Protein AF-A0A241W3Z9-F1 (afdb_monomer)

Radius of gyration: 20.81 Å; Cα contacts (8 Å, |Δi|>4): 406; chains: 1; bounding box: 52×42×52 Å

Structure (mmCIF, N/CA/C/O backbone):
data_AF-A0A241W3Z9-F1
#
_entry.id   AF-A0A241W3Z9-F1
#
loop_
_atom_site.group_PDB
_atom_site.id
_atom_site.type_symbol
_atom_site.label_atom_id
_atom_site.label_alt_id
_atom_site.label_comp_id
_atom_site.label_asym_id
_atom_site.label_entity_id
_atom_site.label_seq_id
_atom_site.pdbx_PDB_ins_code
_atom_site.Cartn_x
_atom_site.Cartn_y
_atom_site.Cartn_z
_atom_site.occupancy
_atom_site.B_iso_or_equiv
_atom_site.auth_seq_id
_atom_site.auth_comp_id
_atom_site.auth_asym_id
_atom_site.auth_atom_id
_atom_site.pdbx_PDB_model_num
ATOM 1 N N . MET A 1 1 ? 21.244 1.570 21.938 1.00 33.06 1 MET A N 1
ATOM 2 C CA . MET A 1 1 ? 20.456 0.960 20.847 1.00 33.06 1 MET A CA 1
ATOM 3 C C . MET A 1 1 ? 19.781 2.112 20.118 1.00 33.06 1 MET A C 1
ATOM 5 O O . MET A 1 1 ? 19.034 2.848 20.744 1.00 33.06 1 MET A O 1
ATOM 9 N N . LYS A 1 2 ? 20.275 2.436 18.919 1.00 26.42 2 LYS A N 1
ATOM 10 C CA . LYS A 1 2 ? 20.214 3.783 18.331 1.00 26.42 2 LYS A CA 1
ATOM 11 C C . LYS A 1 2 ? 18.818 4.120 17.788 1.00 26.42 2 LYS A C 1
ATOM 13 O O . LYS A 1 2 ? 18.297 3.394 16.950 1.00 26.42 2 LYS A O 1
ATOM 18 N N . LEU A 1 3 ? 18.295 5.259 18.241 1.00 27.98 3 LEU A N 1
ATOM 19 C CA . LEU A 1 3 ? 17.238 6.061 17.623 1.00 27.98 3 LEU A CA 1
ATOM 20 C C . LEU A 1 3 ? 17.579 6.282 16.129 1.00 27.98 3 LEU A C 1
ATOM 22 O O . LEU A 1 3 ? 18.527 6.997 15.812 1.00 27.98 3 LEU A O 1
ATOM 26 N N . LYS A 1 4 ? 16.863 5.614 15.221 1.00 31.00 4 LYS A N 1
ATOM 27 C CA . LYS A 1 4 ? 16.951 5.777 13.755 1.00 31.00 4 LYS A CA 1
ATOM 28 C C . LYS A 1 4 ? 15.558 5.590 13.133 1.00 31.00 4 LYS A C 1
ATOM 30 O O . LYS A 1 4 ? 15.377 4.745 12.272 1.00 31.00 4 LYS A O 1
ATOM 35 N N . TYR A 1 5 ? 14.556 6.326 13.601 1.00 38.09 5 TYR A N 1
ATOM 36 C CA . TYR A 1 5 ? 13.242 6.374 12.954 1.00 38.09 5 TYR A CA 1
ATOM 37 C C . TYR A 1 5 ? 12.644 7.768 13.143 1.00 38.09 5 TYR A C 1
ATOM 39 O O . TYR A 1 5 ? 12.789 8.343 14.217 1.00 38.09 5 TYR A O 1
ATOM 47 N N . LEU A 1 6 ? 11.990 8.259 12.087 1.00 32.91 6 LEU A N 1
ATOM 48 C CA . LEU A 1 6 ? 11.489 9.618 11.847 1.00 32.91 6 LEU A CA 1
ATOM 49 C C . LEU A 1 6 ? 12.546 10.645 11.412 1.00 32.91 6 LEU A C 1
ATOM 51 O O . LEU A 1 6 ? 13.227 11.228 12.244 1.00 32.91 6 LEU A O 1
ATOM 55 N N . ILE A 1 7 ? 12.581 10.924 10.104 1.00 27.91 7 ILE A N 1
ATOM 56 C CA . ILE A 1 7 ? 12.685 12.275 9.532 1.00 27.91 7 ILE A CA 1
ATOM 57 C C . ILE A 1 7 ? 11.993 12.254 8.153 1.00 27.91 7 ILE A C 1
ATOM 59 O O . ILE A 1 7 ? 12.409 11.554 7.238 1.00 27.91 7 ILE A O 1
ATOM 63 N N . LEU A 1 8 ? 10.892 13.010 8.105 1.00 25.86 8 LEU A N 1
ATOM 64 C CA . LEU A 1 8 ? 10.234 13.692 6.987 1.00 25.86 8 LEU A CA 1
ATOM 65 C C . LEU A 1 8 ? 9.754 12.921 5.743 1.00 25.86 8 LEU A C 1
ATOM 67 O O . LEU A 1 8 ? 10.400 12.851 4.703 1.00 25.86 8 LEU A O 1
ATOM 71 N N . ILE A 1 9 ? 8.465 12.578 5.817 1.00 33.28 9 ILE A N 1
ATOM 72 C CA . ILE A 1 9 ? 7.486 12.871 4.764 1.00 33.28 9 ILE A CA 1
ATOM 73 C C . ILE A 1 9 ? 7.617 14.359 4.389 1.00 33.28 9 ILE A C 1
ATOM 75 O O . ILE A 1 9 ? 7.258 15.236 5.173 1.00 33.28 9 ILE A O 1
ATOM 79 N N . SER A 1 10 ? 8.131 14.652 3.196 1.00 27.94 10 SER A N 1
ATOM 80 C CA . SER A 1 10 ? 7.983 15.965 2.557 1.00 27.94 10 SER A CA 1
ATOM 81 C C . SER A 1 10 ? 7.899 15.832 1.038 1.00 27.94 10 SER A C 1
ATOM 83 O O . SER A 1 10 ? 8.707 16.391 0.306 1.00 27.94 10 SER A O 1
ATOM 85 N N . LEU A 1 11 ? 6.892 15.096 0.575 1.00 24.55 11 LEU A N 1
ATOM 86 C CA . LEU A 1 11 ? 6.251 15.317 -0.722 1.00 24.55 11 LEU A CA 1
ATOM 87 C C . LEU A 1 11 ? 4.734 15.177 -0.529 1.00 24.55 11 LEU A C 1
ATOM 89 O O . LEU A 1 11 ? 4.100 14.248 -1.013 1.00 24.55 11 LEU A O 1
ATOM 93 N N . LEU A 1 12 ? 4.150 16.105 0.234 1.00 33.69 12 LEU A N 1
ATOM 94 C CA . LEU A 1 12 ? 2.738 16.445 0.082 1.00 33.69 12 LEU A CA 1
ATOM 95 C C . LEU A 1 12 ? 2.639 17.486 -1.037 1.00 33.69 12 LEU A C 1
ATOM 97 O O . LEU A 1 12 ? 2.871 18.673 -0.821 1.00 33.69 12 LEU A O 1
ATOM 101 N N . SER A 1 13 ? 2.262 17.042 -2.229 1.00 28.41 13 SER A N 1
ATOM 102 C CA . SER A 1 13 ? 1.343 17.800 -3.071 1.00 28.41 13 SER A CA 1
ATOM 103 C C . SER A 1 13 ? 0.500 16.818 -3.878 1.00 28.41 13 SER A C 1
ATOM 105 O O . SER A 1 13 ? 0.961 15.772 -4.329 1.00 28.41 13 SER A O 1
ATOM 107 N N . LEU A 1 14 ? -0.788 17.130 -3.943 1.00 31.23 14 LEU A N 1
ATOM 108 C CA . LEU A 1 14 ? -1.854 16.302 -4.471 1.00 31.23 14 LEU A CA 1
ATOM 109 C C . LEU A 1 14 ? -1.524 15.700 -5.844 1.00 31.23 14 LEU A C 1
ATOM 111 O O . LEU A 1 14 ? -1.393 16.409 -6.837 1.00 31.23 14 LEU A O 1
ATOM 115 N N . SER A 1 15 ? -1.607 14.381 -5.930 1.00 28.67 15 SER A N 1
ATOM 116 C CA . SER A 1 15 ? -2.601 13.768 -6.807 1.00 28.67 15 SER A CA 1
ATOM 117 C C . SER A 1 15 ? -2.994 12.429 -6.196 1.00 28.67 15 SER A C 1
ATOM 119 O O . SER A 1 15 ? -2.157 11.702 -5.673 1.00 28.67 15 SER A O 1
ATOM 121 N N . THR A 1 16 ? -4.285 12.129 -6.201 1.00 35.50 16 THR A N 1
ATOM 122 C CA . THR A 1 16 ? -4.907 10.869 -5.772 1.00 35.50 16 THR A CA 1
ATOM 123 C C . THR A 1 16 ? -4.543 9.710 -6.705 1.00 35.50 16 THR A C 1
ATOM 125 O O . THR A 1 16 ? -5.400 8.958 -7.167 1.00 35.50 16 THR A O 1
ATOM 128 N N . VAL A 1 17 ? -3.261 9.570 -7.016 1.00 39.41 17 VAL A N 1
ATOM 129 C CA . VAL A 1 17 ? -2.720 8.465 -7.785 1.00 39.41 17 VAL A CA 1
ATOM 130 C C . VAL A 1 17 ? -2.372 7.397 -6.761 1.00 39.41 17 VAL A C 1
ATOM 132 O O . VAL A 1 17 ? -1.375 7.501 -6.055 1.00 39.41 17 VAL A O 1
ATOM 135 N N . GLY A 1 18 ? -3.232 6.386 -6.636 1.00 41.78 18 GLY A N 1
ATOM 136 C CA . GLY A 1 18 ? -3.065 5.256 -5.715 1.00 41.78 18 GLY A CA 1
ATOM 137 C C . GLY A 1 18 ? -1.899 4.326 -6.066 1.00 41.78 18 GLY A C 1
ATOM 138 O O . GLY A 1 18 ? -1.959 3.146 -5.729 1.00 41.78 18 GLY A O 1
ATOM 139 N N . ILE A 1 19 ? -0.877 4.829 -6.763 1.00 48.16 19 ILE A N 1
ATOM 140 C CA . ILE A 1 19 ? 0.299 4.076 -7.184 1.00 48.16 19 ILE A CA 1
ATOM 141 C C . ILE A 1 19 ? 1.227 3.975 -5.995 1.00 48.16 19 ILE A C 1
ATOM 143 O O . ILE A 1 19 ? 1.763 4.966 -5.500 1.00 48.16 19 ILE A O 1
ATOM 147 N N . VAL A 1 20 ? 1.377 2.746 -5.529 1.00 48.59 20 VAL A N 1
ATOM 148 C CA . VAL A 1 20 ? 2.323 2.413 -4.481 1.00 48.59 20 VAL A CA 1
ATOM 149 C C . VAL A 1 20 ? 3.642 2.147 -5.193 1.00 48.59 20 VAL A C 1
ATOM 151 O O . VAL A 1 20 ? 3.699 1.305 -6.084 1.00 48.59 20 VAL A O 1
ATOM 154 N N . SER A 1 21 ? 4.677 2.901 -4.834 1.00 40.88 21 SER A N 1
ATOM 155 C CA . SER A 1 21 ? 6.063 2.487 -5.034 1.00 40.88 21 SER A CA 1
ATOM 156 C C . SER A 1 21 ? 6.544 1.949 -3.694 1.00 40.88 21 SER A C 1
ATOM 158 O O . SER A 1 21 ? 6.665 2.723 -2.738 1.00 40.88 21 SER A O 1
ATOM 160 N N . CYS A 1 22 ? 6.748 0.641 -3.570 1.00 3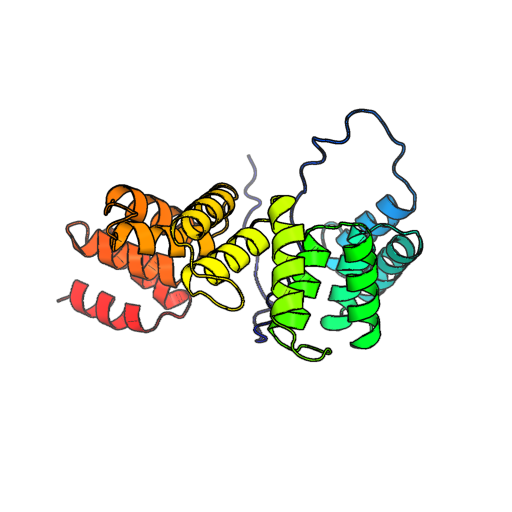5.62 22 CYS A N 1
ATOM 161 C CA . CYS A 1 22 ? 7.176 0.078 -2.296 1.00 35.62 22 CYS A CA 1
ATOM 162 C C . CYS A 1 22 ? 8.570 0.607 -1.901 1.00 35.62 22 CYS A C 1
ATOM 164 O O . CYS A 1 22 ? 9.542 0.465 -2.643 1.00 35.62 22 CYS A O 1
ATOM 166 N N . THR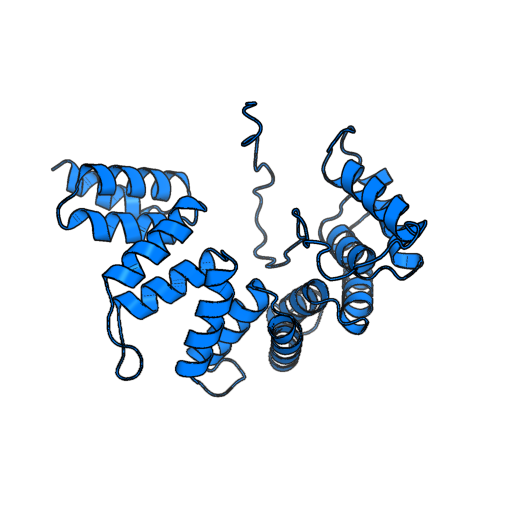 A 1 23 ? 8.671 1.204 -0.707 1.00 46.69 23 THR A N 1
ATOM 167 C CA . THR A 1 23 ? 9.926 1.655 -0.076 1.00 46.69 23 THR A CA 1
ATOM 168 C C . THR A 1 23 ? 10.361 0.779 1.100 1.00 46.69 23 THR A C 1
ATOM 170 O O . THR A 1 23 ? 11.204 1.204 1.887 1.00 46.69 23 THR A O 1
ATOM 173 N N . LYS A 1 24 ? 9.862 -0.461 1.254 1.00 34.88 24 LYS A N 1
ATOM 174 C CA . LYS A 1 24 ? 10.476 -1.387 2.224 1.00 34.88 24 LYS A CA 1
ATOM 175 C C . LYS A 1 24 ? 10.240 -2.878 1.973 1.00 34.88 24 LYS A C 1
ATOM 177 O O . LYS A 1 24 ? 9.112 -3.347 1.971 1.00 34.88 24 LYS A O 1
ATOM 182 N N . GLN A 1 25 ? 11.373 -3.579 1.847 1.00 31.81 25 GLN A N 1
ATOM 183 C CA . GLN A 1 25 ? 11.639 -5.009 2.050 1.00 31.81 25 GLN A CA 1
ATOM 184 C C . GLN A 1 25 ? 10.484 -5.977 1.750 1.00 31.81 25 GLN A C 1
ATOM 186 O O . GLN A 1 25 ? 9.767 -6.429 2.641 1.00 31.81 25 GLN A O 1
ATOM 191 N N . VAL A 1 26 ? 10.452 -6.453 0.502 1.00 30.17 26 VAL A N 1
ATOM 192 C CA . VAL A 1 26 ? 10.132 -7.866 0.285 1.00 30.17 26 VAL A CA 1
ATOM 193 C C . VAL A 1 26 ? 11.147 -8.651 1.112 1.00 30.17 26 VAL A C 1
ATOM 195 O O . VAL A 1 26 ? 12.356 -8.537 0.904 1.00 30.17 26 VAL A O 1
ATOM 198 N N . SER A 1 27 ? 10.673 -9.405 2.102 1.00 30.28 27 SER A N 1
ATOM 199 C CA . SER A 1 27 ? 11.516 -10.440 2.681 1.00 30.28 27 SER A CA 1
ATOM 200 C C . SER A 1 27 ? 11.862 -11.400 1.546 1.00 30.28 27 SER A C 1
ATOM 202 O O . SER A 1 27 ? 10.993 -12.057 0.980 1.00 30.28 27 SER A O 1
ATOM 204 N N . VAL A 1 28 ? 13.142 -11.442 1.179 1.00 34.19 28 VAL A N 1
ATOM 205 C CA . VAL A 1 28 ? 13.733 -12.404 0.235 1.00 34.19 28 VAL A CA 1
ATOM 206 C C . VAL A 1 28 ? 13.750 -13.798 0.889 1.00 34.19 28 VAL A C 1
ATOM 208 O O . VAL A 1 28 ? 14.758 -14.493 0.914 1.00 34.19 28 VAL A O 1
ATOM 211 N N . SER A 1 29 ? 12.649 -14.203 1.525 1.00 31.36 29 SER A N 1
ATOM 212 C CA . SER A 1 29 ? 12.535 -15.441 2.297 1.00 31.36 29 SER A CA 1
ATOM 213 C C . SER A 1 29 ? 11.953 -16.602 1.488 1.00 31.36 29 SER A C 1
ATOM 215 O O . SER A 1 29 ? 11.746 -17.676 2.043 1.00 31.36 29 SER A O 1
ATOM 217 N N . SER A 1 30 ? 11.783 -16.453 0.170 1.00 33.31 30 SER A N 1
ATOM 218 C CA . SER A 1 30 ? 11.496 -17.576 -0.736 1.00 33.31 30 SER A CA 1
ATOM 219 C C . SER A 1 30 ? 12.561 -17.833 -1.811 1.00 33.31 30 SER A C 1
ATOM 221 O O . SER A 1 30 ? 12.399 -18.765 -2.594 1.00 33.31 30 SER A O 1
ATOM 223 N N . ILE A 1 31 ? 13.697 -17.122 -1.801 1.00 38.06 31 ILE A N 1
ATOM 224 C CA . ILE A 1 31 ? 14.892 -17.534 -2.559 1.00 38.06 31 ILE A CA 1
ATOM 225 C C . ILE A 1 31 ? 15.913 -18.082 -1.563 1.00 38.06 31 ILE A C 1
ATOM 227 O O . ILE A 1 31 ? 16.853 -17.412 -1.140 1.00 38.06 31 ILE A O 1
ATOM 231 N N . SER A 1 32 ? 15.708 -19.328 -1.137 1.00 37.38 32 SER A N 1
ATOM 232 C CA . SER A 1 32 ? 16.797 -20.090 -0.537 1.00 37.38 32 SER A CA 1
ATOM 233 C C . SER A 1 32 ? 17.818 -20.448 -1.619 1.00 37.38 32 SER A C 1
ATOM 235 O O . SER A 1 32 ? 17.434 -20.936 -2.677 1.00 37.38 32 SER A O 1
ATOM 237 N N . SER A 1 33 ? 19.094 -20.288 -1.257 1.00 34.50 33 SER A N 1
ATOM 238 C CA . SER A 1 33 ? 20.342 -20.678 -1.934 1.00 34.50 33 SER A CA 1
ATOM 239 C C . SER A 1 33 ? 20.923 -19.702 -2.967 1.00 34.50 33 SER A C 1
ATOM 241 O O . SER A 1 33 ? 20.558 -19.727 -4.134 1.00 34.50 33 SER A O 1
ATOM 243 N N . GLN A 1 34 ? 21.896 -18.906 -2.500 1.00 43.12 34 GLN A N 1
ATOM 244 C CA . GLN A 1 34 ? 23.109 -18.464 -3.212 1.00 43.12 34 GLN A CA 1
ATOM 245 C C . GLN A 1 34 ? 23.004 -18.369 -4.749 1.00 43.12 34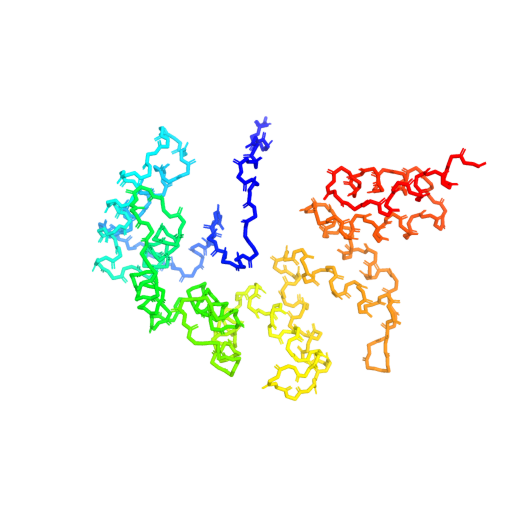 GLN A C 1
ATOM 247 O O . GLN A 1 34 ? 23.674 -19.110 -5.467 1.00 43.12 34 GLN A O 1
ATOM 252 N N . SER A 1 35 ? 22.229 -17.419 -5.269 1.00 48.19 35 SER A N 1
ATOM 253 C CA . SER A 1 35 ? 22.468 -16.881 -6.610 1.00 48.19 35 SER A CA 1
ATOM 254 C C . SER A 1 35 ? 23.454 -1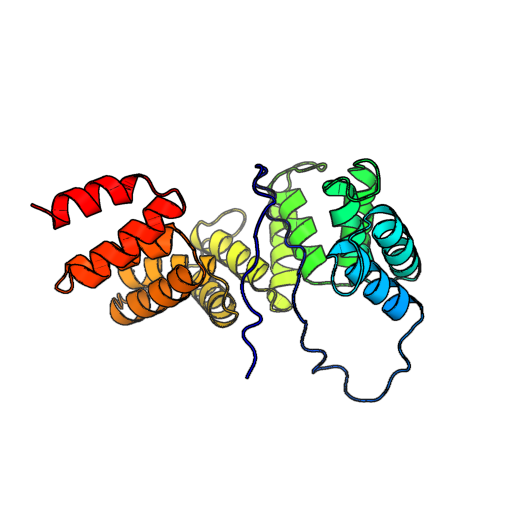5.722 -6.489 1.00 48.19 35 SER A C 1
ATOM 256 O O . SER A 1 35 ? 23.315 -14.874 -5.608 1.00 48.19 35 SER A O 1
ATOM 258 N N . GLN A 1 36 ? 24.486 -15.689 -7.335 1.00 55.06 36 GLN A N 1
ATOM 259 C CA . GLN A 1 36 ? 25.260 -14.460 -7.510 1.00 55.06 36 GLN A CA 1
ATOM 260 C C . GLN A 1 36 ? 24.292 -13.362 -7.953 1.00 55.06 36 GLN A C 1
ATOM 262 O O . GLN A 1 36 ? 23.537 -13.571 -8.901 1.00 55.06 36 GLN A O 1
ATOM 267 N N . GLU A 1 37 ? 24.307 -12.234 -7.247 1.00 67.06 37 GLU A N 1
ATOM 268 C CA . GLU A 1 37 ? 23.504 -11.060 -7.580 1.00 67.06 37 GLU A CA 1
ATOM 269 C C . GLU A 1 37 ? 23.785 -10.652 -9.030 1.00 67.06 37 GLU A C 1
ATOM 271 O O . GLU A 1 37 ? 24.945 -10.439 -9.421 1.00 67.06 37 GLU A O 1
ATOM 276 N N . SER A 1 38 ? 22.728 -10.612 -9.839 1.00 86.56 38 SER A N 1
ATOM 277 C CA . SER A 1 38 ? 22.837 -10.252 -11.249 1.00 86.56 38 SER A CA 1
ATOM 278 C C . SER A 1 38 ? 23.225 -8.780 -11.388 1.00 86.56 38 SER A C 1
ATOM 280 O O . SER A 1 38 ? 22.920 -7.956 -10.529 1.00 86.56 38 SER A O 1
ATOM 282 N N . ASP A 1 39 ? 23.873 -8.405 -12.491 1.00 91.50 39 ASP A N 1
ATOM 283 C CA . ASP A 1 39 ? 24.216 -6.993 -12.717 1.00 91.50 39 ASP A CA 1
ATOM 284 C C . ASP A 1 39 ? 22.961 -6.103 -12.816 1.00 91.50 39 ASP A C 1
ATOM 286 O O . ASP A 1 39 ? 23.010 -4.923 -12.480 1.00 91.50 39 ASP A O 1
ATOM 290 N N . ALA A 1 40 ? 21.811 -6.682 -13.184 1.00 92.94 40 ALA A N 1
ATOM 291 C CA . ALA A 1 40 ? 20.519 -6.003 -13.153 1.00 92.94 40 ALA A CA 1
ATOM 292 C C . ALA A 1 40 ? 20.050 -5.688 -11.721 1.00 92.94 40 ALA A C 1
ATOM 294 O O . ALA A 1 40 ? 19.557 -4.590 -11.478 1.00 92.94 40 ALA A O 1
ATOM 295 N N . GLU A 1 41 ? 20.210 -6.621 -10.779 1.00 93.19 41 GLU A N 1
ATOM 296 C CA . GLU A 1 41 ? 19.874 -6.405 -9.363 1.00 93.19 41 GLU A CA 1
ATOM 297 C C . GLU A 1 41 ? 20.806 -5.371 -8.729 1.00 93.19 41 GLU A C 1
ATOM 299 O O . GLU A 1 41 ? 20.313 -4.422 -8.126 1.00 93.19 41 GLU A O 1
ATOM 304 N N . LYS A 1 42 ? 22.119 -5.450 -8.990 1.00 94.44 42 LYS A N 1
ATOM 305 C CA . LYS A 1 42 ? 23.085 -4.446 -8.505 1.00 94.44 42 LYS A CA 1
ATOM 306 C C . LYS A 1 42 ? 22.755 -3.045 -9.003 1.00 94.44 42 LYS A C 1
ATOM 308 O O . LYS A 1 42 ? 22.738 -2.094 -8.223 1.00 94.44 42 LYS A O 1
ATOM 313 N N . ASN A 1 43 ? 22.478 -2.914 -10.302 1.00 93.75 43 ASN A N 1
ATOM 314 C CA . ASN A 1 43 ? 22.089 -1.639 -10.894 1.00 93.75 43 ASN A CA 1
ATOM 315 C C . ASN A 1 43 ? 20.785 -1.124 -10.282 1.00 93.75 43 ASN A C 1
ATOM 317 O O . ASN A 1 43 ? 20.669 0.062 -9.981 1.00 93.75 43 ASN A O 1
ATOM 321 N N . TYR A 1 44 ? 19.801 -1.998 -10.075 1.00 95.00 44 TYR A N 1
ATOM 322 C CA . TYR A 1 44 ? 18.556 -1.608 -9.430 1.00 95.00 44 TYR A CA 1
ATOM 323 C C . TYR A 1 44 ? 18.793 -1.122 -7.994 1.00 95.00 44 TYR A C 1
ATOM 325 O O . TYR A 1 44 ? 18.342 -0.028 -7.653 1.00 95.00 44 TYR A O 1
ATOM 333 N N . ASP A 1 45 ? 19.553 -1.860 -7.189 1.00 93.31 45 ASP A N 1
ATOM 334 C CA . ASP A 1 45 ? 19.846 -1.514 -5.798 1.00 93.31 45 ASP A CA 1
ATOM 335 C C . ASP A 1 45 ? 20.644 -0.207 -5.687 1.00 93.31 45 ASP A C 1
ATOM 337 O O . ASP A 1 45 ? 20.307 0.666 -4.882 1.00 93.31 45 ASP A O 1
ATOM 341 N N . GLU A 1 46 ? 21.657 -0.002 -6.533 1.00 94.81 46 GLU A N 1
ATOM 342 C CA . GLU A 1 46 ? 22.389 1.267 -6.593 1.00 94.81 46 GLU A CA 1
ATOM 343 C C . GLU A 1 46 ? 21.483 2.420 -7.054 1.00 94.81 46 GLU A C 1
ATOM 345 O O . GLU A 1 46 ? 21.507 3.518 -6.487 1.00 94.81 46 GLU A O 1
ATOM 350 N N . GLY A 1 47 ? 20.623 2.166 -8.041 1.00 95.56 47 GLY A N 1
ATOM 351 C CA . GLY A 1 47 ? 19.630 3.123 -8.507 1.00 95.56 47 GLY A CA 1
ATOM 352 C C . GLY A 1 47 ? 18.656 3.544 -7.405 1.00 95.56 47 GLY A C 1
ATOM 353 O O . GLY A 1 47 ? 18.372 4.735 -7.266 1.00 95.56 47 GLY A O 1
ATOM 354 N N . GLN A 1 48 ? 18.202 2.602 -6.574 1.00 92.88 48 GLN A N 1
ATOM 355 C CA . GLN A 1 48 ? 17.319 2.863 -5.434 1.00 92.88 48 GLN A CA 1
ATOM 356 C C . GLN A 1 48 ? 17.994 3.737 -4.369 1.00 92.88 48 GLN A C 1
ATOM 358 O O . GLN A 1 48 ? 17.353 4.646 -3.838 1.00 92.88 48 GLN A O 1
ATOM 363 N N . LYS A 1 49 ? 19.293 3.548 -4.102 1.00 93.12 49 LYS A N 1
ATOM 364 C CA . LYS A 1 49 ? 20.047 4.427 -3.187 1.00 93.12 49 LYS A CA 1
ATOM 365 C C . LYS A 1 49 ? 20.025 5.877 -3.657 1.00 93.12 49 LYS A C 1
ATOM 367 O O . LYS A 1 49 ? 19.714 6.775 -2.875 1.00 93.12 49 LYS A O 1
ATOM 372 N N . TYR A 1 50 ? 20.279 6.111 -4.945 1.00 94.25 50 TYR A N 1
ATOM 373 C CA . TYR A 1 50 ? 20.188 7.449 -5.533 1.00 94.25 50 TYR A CA 1
ATOM 374 C C . TYR A 1 50 ? 18.756 7.992 -5.576 1.00 94.25 50 TYR A C 1
ATOM 376 O O . TYR A 1 50 ? 18.570 9.198 -5.421 1.00 94.25 50 TYR A O 1
ATOM 384 N N . LEU A 1 51 ? 17.752 7.129 -5.764 1.00 90.81 51 LEU A N 1
ATOM 385 C CA . LEU A 1 51 ? 16.340 7.514 -5.771 1.00 90.81 51 LEU A CA 1
ATOM 386 C C . LEU A 1 51 ? 15.900 8.031 -4.395 1.00 90.81 51 LEU A C 1
ATOM 388 O O . LEU A 1 51 ? 15.227 9.056 -4.305 1.00 90.81 51 LEU A O 1
ATOM 392 N N . LEU A 1 52 ? 16.302 7.336 -3.329 1.00 88.38 52 LEU A N 1
ATOM 393 C CA . LEU A 1 52 ? 15.893 7.621 -1.952 1.00 88.38 52 LEU A CA 1
ATOM 394 C C . LEU A 1 52 ? 16.842 8.577 -1.215 1.00 88.38 52 LEU A C 1
ATOM 396 O O . LEU A 1 52 ? 16.468 9.140 -0.190 1.00 88.38 52 LEU A O 1
ATOM 400 N N . GLY A 1 53 ? 18.061 8.775 -1.723 1.00 89.88 53 GLY A N 1
ATOM 401 C CA . GLY A 1 53 ? 19.116 9.475 -0.986 1.00 89.88 53 GLY A CA 1
ATOM 402 C C . GLY A 1 53 ? 19.609 8.684 0.232 1.00 89.88 53 GLY A C 1
ATOM 403 O O . GLY A 1 53 ? 20.037 9.268 1.229 1.00 89.88 53 GLY A O 1
ATOM 404 N N . GLU A 1 54 ? 19.509 7.355 0.182 1.00 85.56 54 GLU A N 1
ATOM 405 C CA . GLU A 1 54 ? 20.018 6.470 1.227 1.00 85.56 54 GLU A CA 1
ATOM 406 C C . GLU A 1 54 ? 21.509 6.229 0.994 1.00 85.56 54 GLU A C 1
ATOM 408 O O . GLU A 1 54 ? 21.910 5.779 -0.074 1.00 85.56 54 GLU A O 1
ATOM 413 N N . GLU A 1 55 ? 22.346 6.541 1.988 1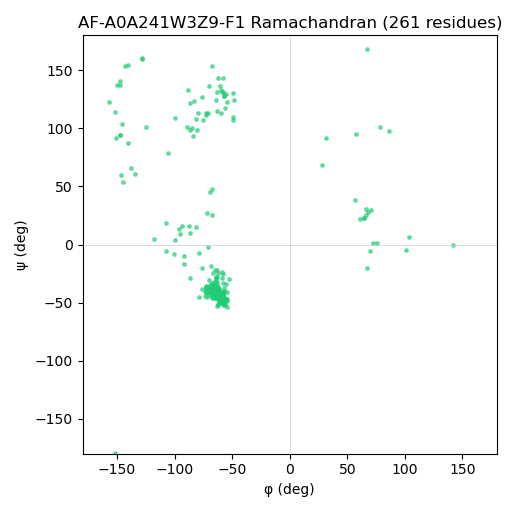.00 88.56 55 GLU A N 1
ATOM 414 C CA . GLU A 1 55 ? 23.819 6.412 1.937 1.00 88.56 55 GLU A CA 1
ATOM 415 C C . GLU A 1 55 ? 24.532 7.360 0.951 1.00 88.56 55 GLU A C 1
ATOM 417 O O . GLU A 1 55 ? 25.716 7.648 1.130 1.00 88.56 55 GLU A O 1
ATOM 422 N N . VAL A 1 56 ? 23.819 7.892 -0.043 1.00 93.69 56 VAL A N 1
ATOM 423 C CA . VAL A 1 56 ? 24.307 8.819 -1.071 1.00 93.69 56 VAL A CA 1
ATOM 424 C C . VAL A 1 56 ? 23.417 10.057 -1.166 1.00 93.69 56 VAL A C 1
ATOM 426 O O . VAL A 1 56 ? 22.266 10.053 -0.742 1.00 93.69 56 VAL A O 1
ATOM 429 N N . THR A 1 57 ? 23.927 11.144 -1.747 1.00 95.38 57 THR A N 1
ATOM 430 C CA . THR A 1 57 ? 23.081 12.296 -2.091 1.00 95.38 57 THR A CA 1
ATOM 431 C C . THR A 1 57 ? 22.048 11.881 -3.136 1.00 95.38 57 THR A C 1
ATOM 433 O O . THR A 1 57 ? 22.415 11.278 -4.144 1.00 95.38 57 THR A O 1
ATOM 436 N N . GLN A 1 58 ? 20.777 12.221 -2.899 1.00 93.88 58 GLN A N 1
ATOM 437 C CA . GLN A 1 58 ? 19.690 11.936 -3.832 1.00 93.88 58 GLN A CA 1
ATOM 438 C C . GLN A 1 58 ? 19.997 12.522 -5.216 1.00 93.88 58 GLN A C 1
ATOM 440 O O . GLN A 1 58 ? 20.333 13.700 -5.349 1.00 93.88 58 GLN A O 1
ATOM 445 N N . ASP A 1 59 ? 19.871 11.688 -6.243 1.00 96.50 59 ASP A N 1
ATOM 446 C CA . ASP A 1 59 ? 20.152 12.045 -7.629 1.00 96.50 59 ASP A CA 1
ATOM 447 C C . ASP A 1 59 ? 19.218 11.258 -8.551 1.00 96.50 59 ASP A C 1
ATO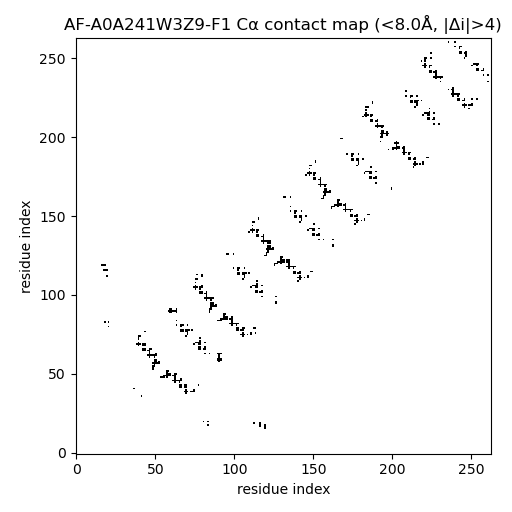M 449 O O . ASP A 1 59 ? 19.491 10.126 -8.956 1.00 96.50 59 ASP A O 1
ATOM 453 N N . TYR A 1 60 ? 18.094 11.880 -8.900 1.00 93.81 60 TYR A N 1
ATOM 454 C CA . TYR A 1 60 ? 17.086 11.240 -9.737 1.00 93.81 60 TYR A CA 1
ATOM 455 C C . TYR A 1 60 ? 17.589 10.898 -11.144 1.00 93.81 60 TYR A C 1
ATOM 457 O O . TYR A 1 60 ? 17.099 9.950 -11.752 1.00 93.81 60 TYR A O 1
ATOM 465 N N . VAL A 1 61 ? 18.566 11.638 -11.680 1.00 98.06 61 VAL A N 1
ATOM 466 C CA . VAL A 1 61 ? 19.099 11.380 -13.026 1.00 98.06 61 VAL A CA 1
ATOM 467 C C . VAL A 1 61 ? 19.961 10.120 -13.018 1.00 98.06 61 VAL A C 1
ATOM 469 O O . VAL A 1 61 ? 19.873 9.313 -13.946 1.00 98.06 61 VAL A O 1
ATOM 472 N N . LYS A 1 62 ? 20.780 9.921 -11.979 1.00 97.56 62 LYS A N 1
ATOM 473 C CA . LYS A 1 62 ? 21.530 8.669 -11.796 1.00 97.56 62 LYS A CA 1
ATOM 474 C C . LYS A 1 62 ? 20.609 7.495 -11.500 1.00 97.56 62 LYS A C 1
ATOM 476 O O . LYS A 1 62 ? 20.745 6.464 -12.153 1.00 97.56 62 LYS A O 1
ATOM 481 N N . ALA A 1 63 ? 19.644 7.681 -10.597 1.00 96.12 63 ALA A N 1
ATOM 482 C CA . ALA A 1 63 ? 18.640 6.668 -10.285 1.00 96.12 63 ALA A CA 1
ATOM 483 C C . ALA A 1 63 ? 17.913 6.192 -11.548 1.00 96.12 63 ALA A C 1
ATOM 485 O O . ALA A 1 63 ? 17.855 4.996 -11.816 1.00 96.12 63 ALA A O 1
ATOM 486 N N . PHE A 1 64 ? 17.439 7.133 -12.374 1.00 97.62 64 PHE A N 1
ATOM 487 C CA . PHE A 1 64 ? 16.778 6.829 -13.640 1.00 97.62 64 PHE A CA 1
ATOM 488 C C . PHE A 1 64 ? 17.652 5.976 -14.565 1.00 97.62 64 PHE A C 1
ATOM 490 O O . PHE A 1 64 ? 17.159 4.997 -15.116 1.00 97.62 64 PHE A O 1
ATOM 497 N N . LYS A 1 65 ? 18.936 6.316 -14.739 1.00 98.38 65 LYS A N 1
ATOM 498 C CA . LYS A 1 65 ? 19.840 5.558 -15.621 1.00 98.38 65 LYS A CA 1
ATOM 499 C C . LYS A 1 65 ? 20.015 4.115 -15.150 1.00 98.38 65 LYS A C 1
ATOM 501 O O . LYS A 1 65 ? 19.789 3.199 -15.932 1.00 98.38 65 LYS A O 1
ATOM 506 N N . LEU A 1 66 ? 20.345 3.931 -13.875 1.00 98.06 66 LEU A N 1
ATOM 507 C CA . LEU A 1 66 ? 20.606 2.617 -13.286 1.00 98.06 66 LEU A CA 1
ATOM 508 C C . LEU A 1 66 ? 19.348 1.734 -13.258 1.00 98.06 66 LEU A C 1
ATOM 510 O O . LEU A 1 66 ? 19.373 0.588 -13.705 1.00 98.06 66 LEU A O 1
ATOM 514 N N . ILE A 1 67 ? 18.209 2.292 -12.830 1.00 96.44 67 ILE A N 1
ATOM 515 C CA . ILE A 1 67 ? 16.922 1.580 -12.832 1.00 96.44 67 ILE A CA 1
ATOM 516 C C . ILE A 1 67 ? 16.491 1.253 -14.264 1.00 96.44 67 ILE A C 1
ATOM 518 O O . ILE A 1 67 ? 15.945 0.178 -14.509 1.00 96.44 67 ILE A O 1
ATOM 522 N N . LYS A 1 68 ? 16.765 2.136 -15.232 1.00 98.38 68 LYS A N 1
ATOM 523 C CA . LYS A 1 68 ? 16.493 1.852 -16.641 1.00 98.38 68 LYS A CA 1
ATOM 524 C C . LYS A 1 68 ? 17.327 0.687 -17.163 1.00 98.38 68 LYS A C 1
ATOM 526 O O . LYS A 1 68 ? 16.765 -0.180 -17.823 1.00 98.38 68 LYS A O 1
ATOM 531 N N . GLU A 1 69 ? 18.619 0.637 -16.858 1.00 98.00 69 GLU A N 1
ATOM 532 C CA . GLU A 1 69 ? 19.479 -0.488 -17.244 1.00 98.00 69 GLU A CA 1
ATOM 533 C C . GLU A 1 69 ? 18.968 -1.813 -16.658 1.00 98.00 69 GLU A C 1
ATOM 535 O O . GLU A 1 69 ? 18.851 -2.805 -17.378 1.00 98.00 69 GLU A O 1
ATOM 540 N N . ALA A 1 70 ? 18.562 -1.820 -15.385 1.00 96.38 70 ALA A N 1
ATOM 541 C CA . ALA A 1 70 ? 17.957 -2.991 -14.752 1.00 96.38 70 ALA A CA 1
ATOM 542 C C . ALA A 1 70 ? 16.607 -3.392 -15.387 1.00 96.38 70 ALA A C 1
ATOM 544 O O . ALA A 1 70 ? 16.330 -4.575 -15.599 1.00 96.38 70 ALA A O 1
ATOM 545 N N . ALA A 1 71 ? 15.767 -2.413 -15.735 1.00 97.06 71 ALA A N 1
ATOM 546 C CA . ALA A 1 71 ? 14.480 -2.643 -16.391 1.00 97.06 71 ALA A CA 1
ATOM 547 C C . ALA A 1 71 ? 14.642 -3.193 -17.821 1.00 97.06 71 ALA A C 1
ATOM 549 O O . ALA A 1 71 ? 13.906 -4.104 -18.228 1.00 97.06 71 ALA A O 1
ATOM 550 N N . ASP A 1 72 ? 15.617 -2.664 -18.568 1.00 98.06 72 ASP A N 1
ATOM 551 C CA . ASP A 1 72 ? 16.012 -3.138 -19.898 1.00 98.06 72 ASP A CA 1
ATOM 552 C C . ASP A 1 72 ? 16.523 -4.585 -19.832 1.00 98.06 72 ASP A C 1
ATOM 554 O O . ASP A 1 72 ? 16.172 -5.391 -20.695 1.00 98.06 72 ASP A O 1
ATOM 558 N N . ALA A 1 73 ? 17.253 -4.942 -18.768 1.00 96.56 73 ALA A N 1
ATOM 559 C CA . ALA A 1 73 ? 17.704 -6.306 -18.482 1.00 96.56 73 ALA A CA 1
ATOM 560 C C . ALA A 1 73 ? 16.576 -7.270 -18.055 1.00 96.56 73 ALA A C 1
ATOM 562 O O . ALA A 1 73 ? 16.816 -8.460 -17.868 1.00 96.56 73 ALA A O 1
ATOM 563 N N . GLY A 1 74 ? 15.337 -6.785 -17.936 1.00 95.62 74 GLY A N 1
ATOM 564 C CA . GLY A 1 74 ? 14.160 -7.624 -17.715 1.00 95.62 74 GLY A CA 1
ATOM 565 C C . GLY A 1 74 ? 13.660 -7.674 -16.275 1.00 95.62 74 GLY A C 1
ATOM 566 O O . GLY A 1 74 ? 12.594 -8.241 -16.055 1.00 95.62 74 GLY A O 1
ATOM 567 N N . LEU A 1 75 ? 14.352 -7.055 -15.314 1.00 95.25 75 LEU A N 1
ATOM 568 C CA . LEU A 1 75 ? 14.005 -7.152 -13.895 1.00 95.25 75 LEU A CA 1
ATOM 569 C C . LEU A 1 75 ? 12.607 -6.540 -13.621 1.00 95.25 75 LEU A C 1
ATOM 571 O O . LEU A 1 75 ? 12.443 -5.326 -13.781 1.00 95.25 75 LEU A O 1
ATOM 575 N N . PRO A 1 76 ? 11.588 -7.324 -13.200 1.00 94.44 76 PRO A N 1
ATOM 576 C CA . PRO A 1 76 ? 10.208 -6.834 -13.109 1.00 94.44 76 PRO A CA 1
ATOM 577 C C . PRO A 1 76 ? 10.031 -5.667 -12.135 1.00 94.44 76 PRO A C 1
ATOM 579 O O . PRO A 1 76 ? 9.307 -4.717 -12.437 1.00 94.44 76 PRO A O 1
ATOM 582 N N . ILE A 1 77 ? 10.728 -5.694 -10.996 1.00 94.12 77 ILE A N 1
ATOM 583 C CA . ILE A 1 77 ? 10.674 -4.609 -10.011 1.00 94.12 77 ILE A CA 1
ATOM 584 C C . ILE A 1 77 ? 11.268 -3.304 -10.568 1.00 94.12 77 ILE A C 1
ATOM 586 O O . ILE A 1 77 ? 10.678 -2.236 -10.404 1.00 94.12 77 ILE A O 1
ATOM 590 N N . ALA A 1 78 ? 12.361 -3.381 -11.333 1.00 95.50 78 ALA A N 1
ATOM 591 C CA . ALA A 1 78 ? 12.931 -2.216 -12.004 1.00 95.50 78 ALA A CA 1
ATOM 592 C C . ALA A 1 78 ? 11.993 -1.669 -13.086 1.00 95.50 78 ALA A C 1
ATOM 594 O O . ALA A 1 78 ? 11.850 -0.458 -13.216 1.00 95.50 78 ALA A O 1
ATOM 595 N N . GLN A 1 79 ? 11.305 -2.541 -13.829 1.00 98.00 79 GLN A N 1
ATOM 596 C CA . GLN A 1 79 ? 10.298 -2.125 -14.810 1.00 98.00 79 GLN A CA 1
ATOM 597 C C . GLN A 1 79 ? 9.112 -1.412 -14.145 1.00 98.00 79 GLN A C 1
ATOM 599 O O . GLN A 1 79 ? 8.711 -0.349 -14.610 1.00 98.00 79 GLN A O 1
ATOM 604 N N . ASN A 1 80 ? 8.599 -1.933 -13.025 1.00 94.88 80 ASN A N 1
ATOM 605 C CA . ASN A 1 80 ? 7.558 -1.259 -12.243 1.00 94.88 80 ASN A CA 1
ATOM 606 C C . ASN A 1 80 ? 8.003 0.149 -11.819 1.00 94.88 80 ASN A C 1
ATOM 608 O O . ASN A 1 80 ? 7.314 1.137 -12.084 1.00 94.88 80 ASN A O 1
ATOM 612 N N . ASN A 1 81 ? 9.194 0.247 -11.224 1.00 94.25 81 ASN A N 1
ATOM 613 C CA . ASN A 1 81 ? 9.710 1.511 -10.708 1.00 94.25 81 ASN A CA 1
ATOM 614 C C . ASN A 1 81 ? 10.056 2.495 -11.825 1.00 94.25 81 ASN A C 1
ATOM 616 O O . ASN A 1 81 ? 9.833 3.692 -11.670 1.00 94.25 81 ASN A O 1
ATOM 620 N N . LEU A 1 82 ? 10.537 2.017 -12.972 1.00 96.00 82 LEU A N 1
ATOM 621 C CA . LEU A 1 82 ? 10.749 2.856 -14.146 1.00 96.00 82 LEU A CA 1
ATOM 622 C C . LEU A 1 82 ? 9.426 3.434 -14.660 1.00 96.00 82 LEU A C 1
ATOM 624 O O . LEU A 1 82 ? 9.372 4.609 -15.028 1.00 96.00 82 LEU A O 1
ATOM 628 N N . GLY A 1 83 ? 8.353 2.640 -14.622 1.00 93.62 83 GLY A N 1
ATOM 629 C CA . GLY A 1 83 ? 6.997 3.112 -14.870 1.00 93.62 83 GLY A CA 1
ATOM 630 C C . GLY A 1 83 ? 6.628 4.285 -13.958 1.00 93.62 83 GLY A C 1
ATOM 631 O O . GLY A 1 83 ? 6.300 5.370 -14.441 1.00 93.62 83 GLY A O 1
ATOM 632 N N . ALA A 1 84 ? 6.789 4.111 -12.644 1.00 89.62 84 ALA A N 1
ATOM 633 C CA . ALA A 1 84 ? 6.534 5.158 -11.652 1.00 89.62 84 ALA A CA 1
ATOM 634 C C . ALA A 1 84 ? 7.434 6.399 -11.829 1.00 89.62 84 ALA A C 1
ATOM 636 O O . ALA A 1 84 ? 6.961 7.530 -11.691 1.00 89.62 84 ALA A O 1
ATOM 637 N N . ILE A 1 85 ? 8.709 6.220 -12.187 1.00 92.88 85 ILE A N 1
ATOM 638 C CA . ILE A 1 85 ? 9.651 7.311 -12.474 1.00 92.88 85 ILE A CA 1
ATOM 639 C C . ILE A 1 85 ? 9.148 8.177 -13.634 1.00 92.88 85 ILE A C 1
ATOM 641 O O . ILE A 1 85 ? 9.121 9.406 -13.517 1.00 92.88 85 ILE A O 1
ATOM 645 N N . TYR A 1 86 ? 8.689 7.556 -14.725 1.00 93.81 86 TYR A N 1
ATOM 646 C CA . TYR A 1 86 ? 8.099 8.281 -15.850 1.00 93.81 86 TYR A CA 1
ATOM 647 C C . TYR A 1 86 ? 6.793 8.994 -15.486 1.00 93.81 86 TYR A C 1
ATOM 649 O O . TYR A 1 86 ? 6.514 10.050 -16.047 1.00 93.81 86 TYR A O 1
ATOM 657 N N . MET A 1 87 ? 5.994 8.476 -14.550 1.00 87.50 87 MET A N 1
ATOM 658 C CA . MET A 1 87 ? 4.763 9.150 -14.107 1.00 87.50 87 MET A CA 1
ATOM 659 C C . MET A 1 87 ? 5.048 10.384 -13.253 1.00 87.50 87 MET A C 1
ATOM 661 O O . MET A 1 87 ? 4.346 11.388 -13.384 1.00 87.50 87 MET A O 1
ATOM 665 N N . ASN A 1 88 ? 6.084 10.321 -12.416 1.00 86.00 88 ASN A N 1
ATOM 666 C CA . ASN A 1 88 ? 6.397 11.340 -11.411 1.00 86.00 88 ASN A CA 1
ATOM 667 C C . ASN A 1 88 ? 7.500 12.323 -11.843 1.00 86.00 88 ASN A C 1
ATOM 669 O O . ASN A 1 88 ? 7.877 13.202 -11.076 1.00 86.00 88 ASN A O 1
ATOM 673 N N . SER A 1 89 ? 8.002 12.216 -13.078 1.00 92.81 89 SER A N 1
ATOM 674 C CA . SER A 1 89 ? 9.093 13.052 -13.609 1.00 92.81 89 SER A CA 1
ATOM 675 C C . SER A 1 89 ? 10.386 13.005 -12.780 1.00 92.81 89 SER A C 1
ATOM 677 O O . SER A 1 89 ? 11.063 14.020 -12.596 1.00 92.81 89 SER A O 1
ATOM 679 N N . LEU A 1 90 ? 10.746 11.828 -12.261 1.00 89.06 90 LEU A N 1
ATOM 680 C CA . LEU A 1 90 ? 11.920 11.664 -11.400 1.00 89.06 90 LEU A CA 1
ATOM 681 C C . LEU A 1 90 ? 13.186 11.490 -12.250 1.00 89.06 90 LEU A C 1
ATOM 683 O O . LEU A 1 90 ? 13.524 10.393 -12.677 1.00 89.06 90 LEU A O 1
ATOM 687 N N . GLY A 1 91 ? 13.889 12.592 -12.531 1.00 91.81 91 GLY A N 1
ATOM 688 C CA . GLY A 1 91 ? 15.152 12.564 -13.291 1.00 91.81 91 GLY A CA 1
ATOM 689 C C . GLY A 1 91 ? 14.984 12.364 -14.800 1.00 91.81 91 GLY A C 1
ATOM 690 O O . GLY A 1 91 ? 15.965 12.354 -15.542 1.00 91.81 91 GLY A O 1
ATOM 691 N N . VAL A 1 92 ? 13.739 12.265 -15.263 1.00 96.44 92 VAL A N 1
ATOM 692 C CA . VAL A 1 92 ? 13.334 12.203 -16.667 1.00 96.44 92 VAL A CA 1
ATOM 693 C C . VAL A 1 92 ? 12.031 12.984 -16.842 1.00 96.44 92 VAL A C 1
ATOM 695 O O . VAL A 1 92 ? 11.261 13.136 -15.896 1.00 96.44 92 VAL A O 1
ATOM 698 N N . LYS A 1 93 ? 11.767 13.509 -18.044 1.00 96.88 93 LYS A N 1
ATOM 699 C CA . LYS A 1 93 ? 10.485 14.162 -18.345 1.00 96.88 93 LYS A CA 1
ATOM 700 C C . LYS A 1 93 ? 9.338 13.155 -18.207 1.00 96.88 93 LYS A C 1
ATOM 702 O O . LYS A 1 93 ? 9.496 12.008 -18.626 1.00 96.88 93 LYS A O 1
ATOM 707 N N . GLN A 1 94 ? 8.191 13.616 -17.700 1.00 91.31 94 GLN A N 1
ATOM 708 C CA . GLN A 1 94 ? 6.969 12.818 -17.670 1.00 91.31 94 GLN A CA 1
ATOM 709 C C . GLN A 1 94 ? 6.672 12.196 -19.037 1.00 91.31 94 GLN A C 1
ATOM 711 O O . GLN A 1 94 ? 6.649 12.906 -20.048 1.00 91.31 94 GLN A O 1
ATOM 716 N N . ASP A 1 95 ? 6.406 10.894 -19.058 1.00 93.94 95 ASP A N 1
ATOM 717 C CA . ASP A 1 95 ? 6.054 10.174 -20.280 1.00 93.94 95 ASP A CA 1
ATOM 718 C C . ASP A 1 95 ? 5.049 9.064 -19.965 1.00 93.94 95 ASP A C 1
ATOM 720 O O . ASP A 1 95 ? 5.371 8.026 -19.391 1.00 93.94 95 ASP A O 1
ATOM 724 N N . LYS A 1 96 ? 3.795 9.326 -20.316 1.00 89.19 96 LYS A N 1
ATOM 725 C CA . LYS A 1 96 ? 2.646 8.493 -19.958 1.00 89.19 96 LYS A CA 1
ATOM 726 C C . LYS A 1 96 ? 2.636 7.169 -20.719 1.00 89.19 96 LYS A C 1
ATOM 728 O O . LYS A 1 96 ? 2.283 6.141 -20.150 1.00 89.19 96 LYS A O 1
ATOM 733 N N . GLU A 1 97 ? 3.059 7.198 -21.981 1.00 92.44 97 GLU A N 1
ATOM 734 C CA . GLU A 1 97 ? 3.141 6.012 -22.834 1.00 92.44 97 GLU A CA 1
ATOM 735 C C . GLU A 1 97 ? 4.252 5.087 -22.341 1.00 92.44 97 GLU A C 1
ATOM 737 O O . GLU A 1 97 ? 4.036 3.885 -22.193 1.00 92.44 97 GLU A O 1
ATOM 742 N N . LYS A 1 98 ? 5.420 5.646 -21.988 1.00 95.31 98 LYS A N 1
ATOM 743 C CA . LYS A 1 98 ? 6.499 4.852 -21.385 1.00 95.31 98 LYS A CA 1
ATOM 744 C C . LYS A 1 98 ? 6.130 4.321 -20.008 1.00 95.31 98 LYS A C 1
ATOM 746 O O . LYS A 1 98 ? 6.462 3.178 -19.710 1.00 95.31 98 LYS A O 1
ATOM 751 N N . ALA A 1 99 ? 5.446 5.114 -19.184 1.00 91.69 99 ALA A N 1
ATOM 752 C CA . ALA A 1 99 ? 4.963 4.652 -17.889 1.00 91.69 99 ALA A CA 1
ATOM 753 C C . ALA A 1 99 ? 4.067 3.416 -18.029 1.00 91.69 99 ALA A C 1
ATOM 755 O O . ALA A 1 99 ? 4.336 2.389 -17.407 1.00 91.69 99 ALA A O 1
ATOM 756 N N . PHE A 1 100 ? 3.053 3.504 -18.897 1.00 94.00 100 PHE A N 1
ATOM 757 C CA . PHE A 1 100 ? 2.154 2.391 -19.184 1.00 94.00 100 PHE A CA 1
ATOM 758 C C . PHE A 1 100 ? 2.914 1.177 -19.728 1.00 94.00 100 PHE A C 1
ATOM 760 O O . PHE A 1 100 ? 2.759 0.080 -19.202 1.00 94.00 100 PHE A O 1
ATOM 767 N N . TYR A 1 101 ? 3.786 1.378 -20.721 1.00 96.50 101 TYR A N 1
ATOM 768 C CA . TYR A 1 101 ? 4.587 0.309 -21.319 1.00 96.50 101 TYR A CA 1
ATOM 769 C C . TYR A 1 101 ? 5.402 -0.469 -20.276 1.00 96.50 101 TYR A C 1
ATOM 771 O O . TYR A 1 101 ? 5.400 -1.700 -20.273 1.00 96.50 101 TYR A O 1
ATOM 779 N N . TRP A 1 102 ? 6.092 0.228 -19.371 1.00 97.56 102 TRP A N 1
ATOM 780 C CA . TRP A 1 102 ? 6.931 -0.424 -18.366 1.00 97.56 102 TRP A CA 1
ATOM 781 C C . TRP A 1 102 ? 6.120 -1.126 -17.272 1.00 97.56 102 TRP A C 1
ATOM 783 O O . TRP A 1 102 ? 6.486 -2.232 -16.866 1.00 97.56 102 TRP A O 1
ATOM 793 N N . LEU A 1 103 ? 4.996 -0.540 -16.847 1.00 94.81 103 LEU A N 1
ATOM 794 C CA . LEU A 1 103 ? 4.068 -1.185 -15.915 1.00 94.81 103 LEU A CA 1
ATOM 795 C C . LEU A 1 103 ? 3.430 -2.433 -16.530 1.00 94.81 103 LEU A C 1
ATOM 797 O O . LEU A 1 103 ? 3.408 -3.479 -15.888 1.00 94.81 103 LEU A O 1
ATOM 801 N N . GLU A 1 104 ? 2.979 -2.364 -17.783 1.00 97.12 104 GLU A N 1
ATOM 802 C CA . GLU A 1 104 ? 2.422 -3.511 -18.504 1.00 97.12 104 GLU A CA 1
ATOM 803 C C . GLU A 1 104 ? 3.463 -4.623 -18.675 1.00 97.12 104 GLU A C 1
ATOM 805 O O . GLU A 1 104 ? 3.180 -5.788 -18.390 1.00 97.12 104 GLU A O 1
ATOM 810 N N . LYS A 1 105 ? 4.697 -4.272 -19.057 1.00 98.00 105 LYS A N 1
ATOM 811 C CA . LYS A 1 105 ? 5.796 -5.238 -19.179 1.00 98.00 105 LYS A CA 1
ATOM 812 C C . LYS A 1 105 ? 6.077 -5.952 -17.853 1.00 98.00 105 LYS A C 1
ATOM 814 O O . LYS A 1 105 ? 6.223 -7.171 -17.851 1.00 98.00 105 LYS A O 1
ATOM 819 N N . SER A 1 106 ? 6.091 -5.225 -16.736 1.00 96.50 106 SER A N 1
ATOM 820 C CA . SER A 1 106 ? 6.278 -5.797 -15.396 1.00 96.50 106 SER A CA 1
ATOM 821 C C . SER A 1 106 ? 5.090 -6.667 -14.957 1.00 96.50 106 SER A C 1
ATOM 823 O O . SER A 1 106 ? 5.271 -7.793 -14.488 1.00 96.50 106 SER A O 1
ATOM 825 N N . ALA A 1 107 ? 3.860 -6.198 -15.183 1.00 96.50 107 ALA A N 1
ATOM 826 C CA . ALA A 1 107 ? 2.635 -6.921 -14.846 1.00 96.50 107 ALA A CA 1
ATOM 827 C C . ALA A 1 107 ? 2.505 -8.248 -15.616 1.00 96.50 107 ALA A C 1
ATOM 829 O O . ALA A 1 107 ? 2.063 -9.250 -15.047 1.00 96.50 107 ALA A O 1
ATOM 830 N N . ASN A 1 108 ? 2.944 -8.277 -16.880 1.00 98.12 108 ASN A N 1
ATOM 831 C CA . ASN A 1 108 ? 2.997 -9.482 -17.715 1.00 98.12 108 ASN A CA 1
ATOM 832 C C . ASN A 1 108 ? 4.045 -10.503 -17.241 1.00 98.12 108 ASN A C 1
ATOM 834 O O . ASN A 1 108 ? 3.943 -11.681 -17.574 1.00 98.12 108 ASN A O 1
ATOM 838 N N . GLN A 1 109 ? 5.011 -10.079 -16.422 1.00 96.75 109 GLN A N 1
ATOM 839 C CA . GLN A 1 109 ? 5.926 -10.969 -15.698 1.00 96.75 109 GLN A CA 1
ATOM 840 C C . GLN A 1 109 ? 5.360 -11.416 -14.339 1.00 96.75 109 GLN A C 1
ATOM 842 O O . GLN A 1 109 ? 6.094 -11.913 -13.489 1.00 96.75 109 GLN A O 1
ATOM 847 N N . ASN A 1 110 ? 4.052 -11.243 -14.126 1.00 96.94 110 ASN A N 1
ATOM 848 C CA . ASN A 1 110 ? 3.339 -11.528 -12.884 1.00 96.94 110 ASN A CA 1
ATOM 849 C C . ASN A 1 110 ? 3.816 -10.723 -11.669 1.00 96.94 110 ASN A C 1
ATOM 851 O O . ASN A 1 110 ? 3.549 -11.122 -10.546 1.00 96.94 110 ASN A O 1
ATOM 855 N N . PHE A 1 111 ? 4.464 -9.568 -11.839 1.00 96.62 111 PHE A N 1
ATOM 856 C CA . PHE A 1 111 ? 4.844 -8.759 -10.682 1.00 96.62 111 PHE A CA 1
ATOM 857 C C . PHE A 1 111 ? 3.608 -8.110 -10.039 1.00 96.62 111 PHE A C 1
ATOM 859 O O . PHE A 1 111 ? 2.952 -7.261 -10.647 1.00 96.62 111 PHE A O 1
ATOM 866 N N . ALA A 1 112 ? 3.276 -8.525 -8.811 1.00 95.06 112 ALA A N 1
ATOM 867 C CA . ALA A 1 112 ? 2.016 -8.180 -8.150 1.00 95.06 112 ALA A CA 1
ATOM 868 C C . ALA A 1 112 ? 1.790 -6.664 -8.007 1.00 95.06 112 ALA A C 1
ATOM 870 O O . ALA A 1 112 ? 0.693 -6.175 -8.276 1.00 95.06 112 ALA A O 1
ATOM 871 N N . GLU A 1 113 ? 2.823 -5.905 -7.638 1.00 93.62 113 GLU A N 1
ATOM 872 C CA . GLU A 1 113 ? 2.734 -4.445 -7.499 1.00 93.62 113 GLU A CA 1
ATOM 873 C C . GLU A 1 113 ? 2.483 -3.761 -8.852 1.00 93.62 113 GLU A C 1
ATOM 875 O O . GLU A 1 113 ? 1.653 -2.859 -8.934 1.00 93.62 113 GLU A O 1
ATOM 880 N N . ALA A 1 114 ? 3.098 -4.242 -9.939 1.00 95.12 114 ALA A N 1
ATOM 881 C CA . ALA A 1 114 ? 2.826 -3.713 -11.275 1.00 95.12 114 ALA A CA 1
ATOM 882 C C . ALA A 1 114 ? 1.415 -4.047 -11.759 1.00 95.12 114 ALA A C 1
ATOM 884 O O . ALA A 1 114 ? 0.768 -3.197 -12.365 1.00 95.12 114 ALA A O 1
ATOM 885 N N . GLN A 1 115 ? 0.910 -5.251 -11.469 1.00 98.19 115 GLN A N 1
ATOM 886 C CA . GLN A 1 115 ? -0.486 -5.597 -11.750 1.00 98.19 115 GLN A CA 1
ATOM 887 C C . GLN A 1 115 ? -1.436 -4.656 -11.006 1.00 98.19 115 GLN A C 1
ATOM 889 O O . GLN A 1 115 ? -2.348 -4.107 -11.614 1.00 98.19 115 GLN A O 1
ATOM 894 N N . TYR A 1 116 ? -1.185 -4.398 -9.721 1.00 96.19 116 TYR A N 1
ATOM 895 C CA . TYR A 1 116 ? -1.962 -3.434 -8.948 1.00 96.19 116 TYR A CA 1
ATOM 896 C C . TYR A 1 116 ? -1.884 -2.017 -9.539 1.00 96.19 116 TYR A C 1
ATOM 898 O O . TYR A 1 116 ? -2.920 -1.402 -9.780 1.00 96.19 116 TYR A O 1
ATOM 906 N N . ASN A 1 117 ? -0.681 -1.516 -9.830 1.00 92.50 117 ASN A N 1
ATOM 907 C CA . ASN A 1 117 ? -0.473 -0.171 -10.370 1.00 92.50 117 ASN A CA 1
ATOM 908 C C . ASN A 1 117 ? -1.141 0.001 -11.744 1.00 92.50 117 ASN A C 1
ATOM 910 O O . ASN A 1 117 ? -1.791 1.015 -11.998 1.00 92.50 117 ASN A O 1
ATOM 914 N N . LEU A 1 118 ? -1.057 -1.013 -12.606 1.00 94.62 118 LEU A N 1
ATOM 915 C CA . LEU A 1 118 ? -1.768 -1.043 -13.882 1.00 94.62 118 LEU A CA 1
ATOM 916 C C . LEU A 1 118 ? -3.291 -1.091 -13.681 1.00 94.62 118 LEU A C 1
ATOM 918 O O . LEU A 1 118 ? -4.030 -0.426 -14.405 1.00 94.62 118 LEU A O 1
ATOM 922 N N . GLY A 1 119 ? -3.762 -1.829 -12.672 1.00 95.44 119 GLY A N 1
ATOM 923 C CA . GLY A 1 119 ? -5.169 -1.864 -12.278 1.00 95.44 119 GLY A CA 1
ATOM 924 C C . GLY A 1 119 ? -5.683 -0.487 -11.860 1.00 95.44 119 GLY A C 1
ATOM 925 O O . GLY A 1 119 ? -6.723 -0.056 -12.347 1.00 95.44 119 GLY A O 1
ATOM 926 N N . ILE A 1 120 ? -4.915 0.255 -11.054 1.00 92.44 120 ILE A N 1
ATOM 927 C CA . ILE A 1 120 ? -5.222 1.647 -10.686 1.00 92.44 120 ILE A CA 1
ATOM 928 C C . ILE A 1 120 ? -5.327 2.540 -11.930 1.00 92.44 120 ILE A C 1
ATOM 930 O O . ILE A 1 120 ? -6.254 3.344 -12.031 1.00 92.44 120 ILE A O 1
ATOM 934 N N . MET A 1 121 ? -4.417 2.393 -12.901 1.00 90.62 121 MET A N 1
ATOM 935 C CA . MET A 1 121 ? -4.471 3.185 -14.137 1.00 90.62 121 MET A CA 1
ATOM 936 C C . MET A 1 121 ? -5.768 2.952 -14.917 1.00 90.62 121 MET A C 1
ATOM 938 O O . MET A 1 121 ? -6.388 3.919 -15.363 1.00 90.62 121 MET A O 1
ATOM 942 N N . TYR A 1 122 ? -6.196 1.695 -15.048 1.00 94.31 122 TYR A N 1
ATOM 943 C CA . TYR A 1 122 ? -7.461 1.354 -15.699 1.00 94.31 122 TYR A CA 1
ATOM 944 C C . TYR A 1 122 ? -8.682 1.809 -14.896 1.00 94.31 122 TYR A C 1
ATOM 946 O O . TYR A 1 122 ? -9.617 2.358 -15.479 1.00 94.31 122 TYR A O 1
ATOM 954 N N . ASP A 1 123 ? -8.661 1.659 -13.572 1.00 90.88 123 ASP A N 1
ATOM 955 C CA . ASP A 1 123 ? -9.770 2.051 -12.699 1.00 90.88 123 ASP A CA 1
ATOM 956 C C . ASP A 1 123 ? -10.007 3.567 -12.711 1.00 90.88 123 ASP A C 1
ATOM 958 O O . ASP A 1 123 ? -11.143 4.039 -12.762 1.00 90.88 123 ASP A O 1
ATOM 962 N N . GLN A 1 124 ? -8.927 4.350 -12.725 1.00 87.00 124 GLN A N 1
ATOM 963 C CA . GLN A 1 124 ? -8.989 5.812 -12.692 1.00 87.00 124 GLN A CA 1
ATOM 964 C C . GLN A 1 124 ? -9.011 6.448 -14.093 1.00 87.00 124 GLN A C 1
ATOM 966 O O . GLN A 1 124 ? -9.271 7.645 -14.219 1.00 87.00 124 GLN A O 1
ATOM 971 N N . GLY A 1 125 ? -8.768 5.672 -15.156 1.00 85.12 125 GLY A N 1
ATOM 972 C CA . GLY A 1 125 ? -8.631 6.192 -16.521 1.00 85.12 125 GLY A CA 1
ATOM 973 C C . GLY A 1 125 ? -7.396 7.082 -16.691 1.00 85.12 125 GLY A C 1
ATOM 974 O O . GLY A 1 125 ? -7.399 8.048 -17.458 1.00 85.12 125 GLY A O 1
ATOM 975 N N . PHE A 1 126 ? -6.338 6.809 -15.927 1.00 78.50 126 PHE A N 1
ATOM 976 C CA . PHE A 1 126 ? -5.102 7.574 -15.997 1.00 78.50 126 PHE A CA 1
ATOM 977 C C . PHE A 1 126 ? -4.269 7.090 -17.164 1.00 78.50 126 PHE A C 1
ATOM 979 O O . PHE A 1 126 ? -3.684 6.012 -17.129 1.00 78.50 126 PHE A O 1
ATOM 986 N N . TYR A 1 127 ? -4.207 7.926 -18.200 1.00 76.38 127 TYR A N 1
ATOM 987 C CA . TYR A 1 127 ? -3.381 7.719 -19.396 1.00 76.38 127 TYR A CA 1
ATOM 988 C C . TYR A 1 127 ? -3.835 6.575 -20.307 1.00 76.38 127 TYR A C 1
ATOM 990 O O . TYR A 1 127 ? -3.326 6.444 -21.415 1.00 76.38 127 TYR A O 1
ATOM 998 N N . VAL A 1 128 ? -4.841 5.825 -19.872 1.00 86.81 128 VAL A N 1
ATOM 999 C CA . VAL A 1 128 ? -5.570 4.820 -20.634 1.00 86.81 128 VAL A CA 1
ATOM 1000 C C . VAL A 1 128 ? -7.062 5.083 -20.533 1.00 86.81 128 VAL A C 1
ATOM 1002 O O . VAL A 1 128 ? -7.526 5.768 -19.620 1.00 86.81 128 VAL A O 1
ATOM 1005 N N . GLN A 1 129 ? -7.826 4.538 -21.477 1.00 92.44 129 GLN A N 1
ATOM 1006 C CA . GLN A 1 129 ? -9.275 4.529 -21.351 1.00 92.44 129 GLN A CA 1
ATOM 1007 C C . GLN A 1 129 ? -9.662 3.778 -20.074 1.00 92.44 129 GLN A C 1
ATOM 1009 O O . GLN A 1 129 ? -9.145 2.695 -19.803 1.00 92.44 129 GLN A O 1
ATOM 1014 N N . LYS A 1 130 ? -10.559 4.387 -19.297 1.00 92.94 130 LYS A N 1
ATOM 1015 C CA . LYS A 1 130 ? -11.091 3.801 -18.071 1.00 92.94 130 LYS A CA 1
ATOM 1016 C C . LYS A 1 130 ? -11.730 2.445 -18.375 1.00 92.94 130 LYS A C 1
ATOM 1018 O O . LYS A 1 130 ? -12.583 2.367 -19.258 1.00 92.94 130 LYS A O 1
ATOM 1023 N N . ASP A 1 131 ? -11.333 1.419 -17.634 1.00 95.19 131 ASP A N 1
ATOM 1024 C CA . ASP A 1 131 ? -11.803 0.044 -17.803 1.00 95.19 131 ASP A CA 1
ATOM 1025 C C . ASP A 1 131 ? -11.832 -0.660 -16.440 1.00 95.19 131 ASP A C 1
ATOM 1027 O O . ASP A 1 131 ? -10.832 -1.185 -15.948 1.00 95.19 131 ASP A O 1
ATOM 1031 N N . HIS A 1 132 ? -12.998 -0.629 -15.796 1.00 93.12 132 HIS A N 1
ATOM 1032 C CA . HIS A 1 132 ? -13.170 -1.214 -14.469 1.00 93.12 132 HIS A CA 1
ATOM 1033 C C . HIS A 1 132 ? -13.057 -2.742 -14.475 1.00 93.12 132 HIS A C 1
ATOM 1035 O O . HIS A 1 132 ? -12.544 -3.309 -13.514 1.00 93.12 132 HIS A O 1
ATOM 1041 N N . GLU A 1 133 ? -13.490 -3.420 -15.540 1.00 95.12 133 GLU A N 1
ATOM 1042 C CA . GLU A 1 133 ? -13.402 -4.883 -15.623 1.00 95.12 133 GLU A CA 1
ATOM 1043 C C . GLU A 1 133 ? -11.938 -5.323 -15.689 1.00 95.12 133 GLU A C 1
ATOM 1045 O O . GLU A 1 133 ? -11.508 -6.198 -14.931 1.00 95.12 133 GLU A O 1
ATOM 1050 N N . LYS A 1 134 ? -11.135 -4.642 -16.515 1.00 95.94 134 LYS A N 1
ATOM 1051 C CA . LYS A 1 134 ? -9.694 -4.895 -16.598 1.00 95.94 134 LYS A CA 1
ATOM 1052 C C . LYS A 1 134 ? -8.968 -4.550 -15.300 1.00 95.94 134 LYS A C 1
ATOM 1054 O O . LYS A 1 134 ? -8.063 -5.281 -14.891 1.00 95.94 134 LYS A O 1
ATOM 1059 N N . ALA A 1 135 ? -9.369 -3.474 -14.622 1.00 96.12 135 ALA A N 1
ATOM 1060 C CA . ALA A 1 135 ? -8.829 -3.137 -13.309 1.00 96.12 135 ALA A CA 1
ATOM 1061 C C . ALA A 1 135 ? -9.092 -4.241 -12.275 1.00 96.12 135 ALA A C 1
ATOM 1063 O O . ALA A 1 135 ? -8.168 -4.650 -11.573 1.00 96.12 135 ALA A O 1
ATOM 1064 N N . LEU A 1 136 ? -10.316 -4.777 -12.222 1.00 97.56 136 LEU A N 1
ATOM 1065 C CA . LEU A 1 136 ? -10.676 -5.870 -11.315 1.00 97.56 136 LEU A CA 1
ATOM 1066 C C . LEU A 1 136 ? -9.894 -7.150 -11.604 1.00 97.56 136 LEU A C 1
ATOM 1068 O O . LEU A 1 136 ? -9.449 -7.813 -10.667 1.00 97.56 136 LEU A O 1
ATOM 1072 N N . GLU A 1 137 ? -9.684 -7.491 -12.876 1.00 98.00 137 GLU A N 1
ATOM 1073 C CA . GLU A 1 137 ? -8.855 -8.640 -13.251 1.00 98.00 137 GLU A CA 1
ATOM 1074 C C . GLU A 1 137 ? -7.419 -8.487 -12.724 1.00 98.00 137 GLU A C 1
ATOM 1076 O O . GLU A 1 137 ? -6.846 -9.421 -12.157 1.00 98.00 137 GLU A O 1
ATOM 1081 N N . LEU A 1 138 ? -6.845 -7.293 -12.875 1.00 98.31 138 LEU A N 1
ATOM 1082 C CA . LEU A 1 138 ? -5.498 -6.975 -12.414 1.00 98.31 138 LEU A CA 1
ATOM 1083 C C . LEU A 1 138 ? -5.393 -6.945 -10.883 1.00 98.31 138 LEU A C 1
ATOM 1085 O O . LEU A 1 138 ? -4.447 -7.509 -10.329 1.00 98.31 138 LEU A O 1
ATOM 1089 N N . PHE A 1 139 ? -6.377 -6.365 -10.188 1.00 97.81 139 PHE A N 1
ATOM 1090 C CA . PHE A 1 139 ? -6.446 -6.425 -8.727 1.00 97.81 139 PHE A CA 1
ATOM 1091 C C . PHE A 1 139 ? -6.574 -7.859 -8.238 1.00 97.81 139 PHE A C 1
ATOM 1093 O O . PHE A 1 139 ? -5.881 -8.226 -7.297 1.00 97.81 139 PHE A O 1
ATOM 1100 N N . LYS A 1 140 ? -7.377 -8.699 -8.896 1.00 98.44 140 LYS A N 1
ATOM 1101 C CA . LYS A 1 140 ? -7.480 -10.117 -8.549 1.00 98.44 140 LYS A CA 1
ATOM 1102 C C . LYS A 1 140 ? -6.137 -10.832 -8.691 1.00 98.44 140 LYS A C 1
ATOM 1104 O O . LYS A 1 140 ? -5.689 -11.451 -7.734 1.00 98.44 140 LYS A O 1
ATOM 1109 N N . LYS A 1 141 ? -5.455 -10.682 -9.831 1.00 98.31 141 LYS A N 1
ATOM 1110 C CA . LYS A 1 141 ? -4.124 -11.280 -10.056 1.00 98.31 141 LYS A CA 1
ATOM 1111 C C . LYS A 1 141 ? -3.096 -10.839 -9.007 1.00 98.31 141 LYS A C 1
ATOM 1113 O O . LYS A 1 141 ? -2.307 -11.655 -8.540 1.00 98.31 141 LYS A O 1
ATOM 1118 N N . SER A 1 142 ? -3.122 -9.568 -8.613 1.00 97.06 142 SER A N 1
ATOM 1119 C CA . SER A 1 142 ? -2.231 -9.018 -7.586 1.00 97.06 142 SER A CA 1
ATOM 1120 C C . SER A 1 142 ? -2.602 -9.492 -6.169 1.00 97.06 142 SER A C 1
ATOM 1122 O O . SER A 1 142 ? -1.735 -9.863 -5.376 1.00 97.06 142 SER A O 1
ATOM 1124 N N . ALA A 1 143 ? -3.899 -9.557 -5.856 1.00 96.94 143 ALA A N 1
ATOM 1125 C CA . ALA A 1 143 ? -4.423 -10.028 -4.577 1.00 96.94 143 ALA A CA 1
ATOM 1126 C C . ALA A 1 143 ? -4.165 -11.526 -4.348 1.00 96.94 143 ALA A C 1
ATOM 1128 O O . ALA A 1 143 ? -3.836 -11.917 -3.226 1.00 96.94 143 ALA A O 1
ATOM 1129 N N . ASP A 1 144 ? -4.249 -12.343 -5.405 1.00 98.06 144 ASP A N 1
ATOM 1130 C CA . ASP A 1 144 ? -3.912 -13.775 -5.394 1.00 98.06 144 ASP A CA 1
ATOM 1131 C C . ASP A 1 144 ? -2.420 -14.008 -5.072 1.00 98.06 144 ASP A C 1
ATOM 1133 O O . ASP A 1 144 ? -2.041 -15.067 -4.574 1.00 98.06 144 ASP A O 1
ATOM 1137 N N . GLN A 1 145 ? -1.576 -12.993 -5.286 1.00 97.12 145 GLN A N 1
ATOM 1138 C CA . GLN A 1 145 ? -0.163 -12.961 -4.893 1.00 97.12 145 GLN A CA 1
ATOM 1139 C C . GLN A 1 145 ? 0.074 -12.303 -3.524 1.00 97.12 145 GLN A C 1
ATOM 1141 O O . GLN A 1 145 ? 1.199 -11.946 -3.182 1.00 97.12 145 GLN A O 1
ATOM 1146 N N . ASN A 1 146 ? -0.985 -12.148 -2.730 1.00 95.75 146 ASN A N 1
ATOM 1147 C CA . ASN A 1 146 ? -0.982 -11.522 -1.412 1.00 95.75 146 ASN A CA 1
ATOM 1148 C C . ASN A 1 146 ? -0.624 -10.031 -1.389 1.00 95.75 146 ASN A C 1
ATOM 1150 O O . ASN A 1 146 ? -0.246 -9.526 -0.341 1.00 95.75 146 ASN A O 1
ATOM 1154 N N . PHE A 1 147 ? -0.779 -9.274 -2.477 1.00 94.81 147 PHE A N 1
ATOM 1155 C CA . PHE A 1 147 ? -0.535 -7.832 -2.404 1.00 94.81 147 PHE A CA 1
ATOM 1156 C C . PHE A 1 147 ? -1.660 -7.113 -1.640 1.00 94.81 147 PHE A C 1
ATOM 1158 O O . PHE A 1 147 ? -2.793 -7.025 -2.117 1.00 94.81 147 PHE A O 1
ATOM 1165 N N . ALA A 1 148 ? -1.351 -6.582 -0.452 1.00 94.69 148 ALA A N 1
ATOM 1166 C CA . ALA A 1 148 ? -2.344 -6.045 0.484 1.00 94.69 148 ALA A CA 1
ATOM 1167 C C . ALA A 1 148 ? -3.242 -4.951 -0.126 1.00 94.69 148 ALA A C 1
ATOM 1169 O O . ALA A 1 148 ? -4.464 -5.026 -0.034 1.00 94.69 148 ALA A O 1
ATOM 1170 N N . ALA A 1 149 ? -2.670 -3.972 -0.835 1.00 93.81 149 ALA A N 1
ATOM 1171 C CA . ALA A 1 149 ? -3.468 -2.905 -1.446 1.00 93.81 149 ALA A CA 1
ATOM 1172 C C . ALA A 1 149 ? -4.427 -3.430 -2.537 1.00 93.81 149 ALA A C 1
ATOM 1174 O O . ALA A 1 149 ? -5.529 -2.902 -2.701 1.00 93.81 149 ALA A O 1
ATOM 1175 N N . ALA A 1 150 ? -4.054 -4.500 -3.247 1.00 95.81 150 ALA A N 1
ATOM 1176 C CA . ALA A 1 150 ? -4.942 -5.152 -4.206 1.00 95.81 150 ALA A CA 1
ATOM 1177 C C . ALA A 1 150 ? -6.047 -5.955 -3.513 1.00 95.81 150 ALA A C 1
ATOM 1179 O O . ALA A 1 150 ? -7.193 -5.894 -3.951 1.00 95.81 150 ALA A O 1
ATOM 1180 N N . GLN A 1 151 ? -5.731 -6.651 -2.415 1.00 98.38 151 GLN A N 1
ATOM 1181 C CA . GLN A 1 151 ? -6.735 -7.318 -1.580 1.00 98.38 151 GLN A CA 1
ATOM 1182 C C . GLN A 1 151 ? -7.762 -6.311 -1.054 1.00 98.38 151 GLN A C 1
ATOM 1184 O O . GLN A 1 151 ? -8.957 -6.546 -1.190 1.00 98.38 151 GLN A O 1
ATOM 1189 N N . PHE A 1 152 ? -7.314 -5.155 -0.556 1.00 97.38 152 PHE A N 1
ATOM 1190 C CA . PHE A 1 152 ? -8.187 -4.061 -0.129 1.00 97.38 152 PHE A CA 1
ATOM 1191 C C . PHE A 1 152 ? -9.095 -3.542 -1.255 1.00 97.38 152 PHE A C 1
ATOM 1193 O O . PHE A 1 152 ? -10.302 -3.404 -1.062 1.00 97.38 152 PHE A O 1
ATOM 1200 N N . ASN A 1 153 ? -8.552 -3.273 -2.447 1.00 96.38 153 ASN A N 1
ATOM 1201 C CA . ASN A 1 153 ? -9.367 -2.785 -3.565 1.00 96.38 153 ASN A CA 1
ATOM 1202 C C . ASN A 1 153 ? -10.362 -3.838 -4.066 1.00 96.38 153 ASN A C 1
ATOM 1204 O O . ASN A 1 153 ? -11.503 -3.504 -4.384 1.00 96.38 153 ASN A O 1
ATOM 1208 N N . LEU A 1 154 ? -9.962 -5.110 -4.094 1.00 97.69 154 LEU A N 1
ATOM 1209 C CA . LEU A 1 154 ? -10.859 -6.204 -4.445 1.00 97.69 154 LEU A CA 1
ATOM 1210 C C . LEU A 1 154 ? -11.949 -6.402 -3.377 1.00 97.69 154 LEU A C 1
ATOM 1212 O O . LEU A 1 154 ? -13.101 -6.647 -3.729 1.00 97.69 154 LEU A O 1
ATOM 1216 N N . ALA A 1 155 ? -11.619 -6.228 -2.093 1.00 97.88 155 ALA A N 1
ATOM 1217 C CA . ALA A 1 155 ? -12.590 -6.227 -1.002 1.00 97.88 155 ALA A CA 1
ATOM 1218 C C . ALA A 1 155 ? -13.626 -5.109 -1.180 1.00 97.88 155 ALA A C 1
ATOM 1220 O O . ALA A 1 155 ? -14.823 -5.379 -1.141 1.00 97.88 155 ALA A O 1
ATOM 1221 N N . ASN A 1 156 ? -13.184 -3.879 -1.481 1.00 96.25 156 ASN A N 1
ATOM 1222 C CA . ASN A 1 156 ? -14.086 -2.762 -1.786 1.00 96.25 156 ASN A CA 1
ATOM 1223 C C . ASN A 1 156 ? -15.025 -3.091 -2.956 1.00 96.25 156 ASN A C 1
ATOM 1225 O O . ASN A 1 156 ? -16.204 -2.739 -2.910 1.00 96.25 156 ASN A O 1
ATOM 1229 N N . ALA A 1 157 ? -14.520 -3.755 -4.000 1.00 96.44 157 ALA A N 1
ATOM 1230 C CA . ALA A 1 157 ? -15.329 -4.139 -5.151 1.00 96.44 157 ALA A CA 1
ATOM 1231 C C . ALA A 1 157 ? -16.420 -5.153 -4.778 1.00 96.44 157 ALA A C 1
ATOM 1233 O O . ALA A 1 157 ? -17.578 -4.954 -5.144 1.00 96.44 157 ALA A O 1
ATOM 1234 N N . TYR A 1 158 ? -16.078 -6.184 -3.998 1.00 97.31 158 TYR A N 1
ATOM 1235 C CA . TYR A 1 158 ? -17.050 -7.151 -3.484 1.00 97.31 158 TYR A CA 1
ATOM 1236 C C . TYR A 1 158 ? -18.037 -6.540 -2.486 1.00 97.31 158 TYR A C 1
ATOM 1238 O O . TYR A 1 158 ? -19.207 -6.907 -2.512 1.00 97.31 158 TYR A O 1
ATOM 1246 N N . LEU A 1 159 ? -17.610 -5.602 -1.636 1.00 94.75 159 LEU A N 1
ATOM 1247 C CA . LEU A 1 159 ? -18.486 -4.969 -0.647 1.00 94.75 159 LEU A CA 1
ATOM 1248 C C . LEU A 1 159 ? -19.579 -4.120 -1.316 1.00 94.75 159 LEU A C 1
ATOM 1250 O O . LEU A 1 159 ? -20.737 -4.157 -0.905 1.00 94.75 159 LEU A O 1
ATOM 1254 N N . HIS A 1 160 ? -19.222 -3.384 -2.373 1.00 93.19 160 HIS A N 1
ATOM 1255 C CA . HIS A 1 160 ? -20.121 -2.431 -3.036 1.00 93.19 160 HIS A CA 1
ATOM 1256 C C . HIS A 1 160 ? -20.759 -2.964 -4.327 1.00 93.19 160 HIS A C 1
ATOM 1258 O O . HIS A 1 160 ? -21.642 -2.316 -4.883 1.00 93.19 160 HIS A O 1
ATOM 1264 N N . GLY A 1 161 ? -20.332 -4.129 -4.819 1.00 93.25 161 GLY A N 1
ATOM 1265 C CA . GLY A 1 161 ? -20.797 -4.678 -6.093 1.00 93.25 161 GLY A CA 1
ATOM 1266 C C . GLY A 1 161 ? -20.292 -3.905 -7.322 1.00 93.25 161 GLY A C 1
ATOM 1267 O O . GLY A 1 161 ? -20.975 -3.832 -8.345 1.00 93.25 161 GLY A O 1
ATOM 1268 N N . ASN A 1 162 ? -19.114 -3.281 -7.230 1.00 87.06 162 ASN A N 1
ATOM 1269 C CA . ASN A 1 162 ? -18.562 -2.443 -8.297 1.00 87.06 162 ASN A CA 1
ATOM 1270 C C . ASN A 1 162 ? -17.910 -3.317 -9.373 1.00 87.06 162 ASN A C 1
ATOM 1272 O O . ASN A 1 162 ? -16.776 -3.751 -9.202 1.00 87.06 162 ASN A O 1
ATOM 1276 N N . GLY A 1 163 ? -18.625 -3.588 -10.469 1.00 87.75 163 GLY A N 1
ATOM 1277 C CA . GLY A 1 163 ? -18.125 -4.401 -11.593 1.00 87.75 163 GLY A CA 1
ATOM 1278 C C . GLY A 1 163 ? -18.005 -5.904 -11.297 1.00 87.75 163 GLY A C 1
ATOM 1279 O O . GLY A 1 163 ? -17.616 -6.679 -12.165 1.00 87.75 163 GLY A O 1
ATOM 1280 N N . ILE A 1 164 ? -18.374 -6.331 -10.090 1.00 94.19 164 ILE A N 1
ATOM 1281 C CA . ILE A 1 164 ? -18.471 -7.725 -9.655 1.00 94.19 164 ILE A CA 1
ATOM 1282 C C . ILE A 1 164 ? -19.707 -7.881 -8.764 1.00 94.19 164 ILE A C 1
ATOM 1284 O O . ILE A 1 164 ? -20.160 -6.911 -8.165 1.00 94.19 164 ILE A O 1
ATOM 1288 N N . ALA A 1 165 ? -20.286 -9.081 -8.684 1.00 96.25 165 ALA A N 1
ATOM 1289 C CA . ALA A 1 165 ? -21.419 -9.325 -7.794 1.00 96.25 165 ALA A CA 1
ATOM 1290 C C . ALA A 1 165 ? -21.032 -9.055 -6.330 1.00 96.25 165 ALA A C 1
ATOM 1292 O O . ALA A 1 165 ? -19.962 -9.483 -5.891 1.00 96.25 165 ALA A O 1
ATOM 1293 N N . LYS A 1 166 ? -21.914 -8.367 -5.589 1.00 95.69 166 LYS A N 1
ATOM 1294 C CA . LYS A 1 166 ? -21.714 -8.102 -4.160 1.00 95.69 166 LYS A CA 1
ATOM 1295 C C . LYS A 1 166 ? -21.557 -9.426 -3.403 1.00 95.69 166 LYS A C 1
ATOM 1297 O O . LYS A 1 166 ? -22.368 -10.333 -3.578 1.00 95.69 166 LYS A O 1
ATOM 1302 N N . ASP A 1 167 ? -20.530 -9.516 -2.565 1.00 95.25 167 ASP A N 1
ATOM 1303 C CA . ASP A 1 167 ? -20.231 -10.685 -1.733 1.00 95.25 167 ASP A CA 1
ATOM 1304 C C . ASP A 1 167 ? -19.512 -10.226 -0.457 1.00 95.25 167 ASP A C 1
ATOM 1306 O O . ASP A 1 167 ? -18.292 -10.061 -0.419 1.00 95.25 167 ASP A O 1
ATOM 1310 N N . GLU A 1 168 ? -20.293 -9.963 0.589 1.00 92.81 168 GLU A N 1
ATOM 1311 C CA . GLU A 1 168 ? -19.798 -9.395 1.847 1.00 92.81 168 GLU A CA 1
ATOM 1312 C C . GLU A 1 168 ? -18.811 -10.325 2.558 1.00 92.81 168 GLU A C 1
ATOM 1314 O O . GLU A 1 168 ? -17.806 -9.871 3.101 1.00 92.81 168 GLU A O 1
ATOM 1319 N N . LYS A 1 169 ? -19.025 -11.641 2.459 1.00 93.50 169 LYS A N 1
ATOM 132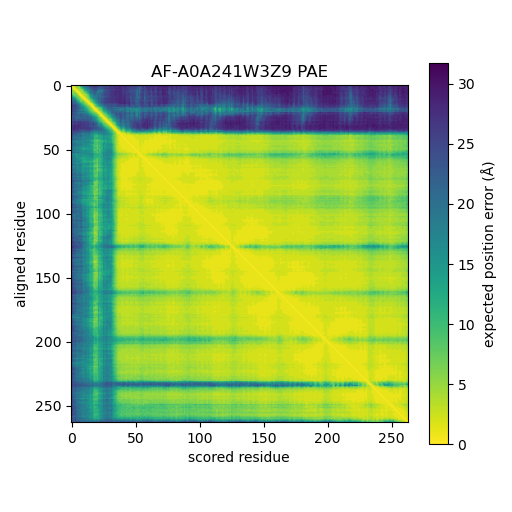0 C CA . LYS A 1 169 ? -18.130 -12.634 3.050 1.00 93.50 169 LYS A CA 1
ATOM 1321 C C . LYS A 1 169 ? -16.759 -12.624 2.376 1.00 93.50 169 LYS A C 1
ATOM 1323 O O . LYS A 1 169 ? -15.742 -12.600 3.064 1.00 93.50 169 LYS A O 1
ATOM 1328 N N . LYS A 1 170 ? -16.711 -12.583 1.038 1.00 95.81 170 LYS A N 1
ATOM 1329 C CA . LYS A 1 170 ? -15.433 -12.436 0.320 1.00 95.81 170 LYS A CA 1
ATOM 1330 C C . LYS A 1 170 ? -14.761 -11.097 0.597 1.00 95.81 170 LYS A C 1
ATOM 1332 O O . LYS A 1 170 ? -13.535 -11.051 0.673 1.00 95.81 170 LYS A O 1
ATOM 1337 N N . ALA A 1 171 ? -15.537 -10.019 0.724 1.00 96.69 171 ALA A N 1
ATOM 1338 C CA . ALA A 1 171 ? -14.990 -8.718 1.089 1.00 96.69 171 ALA A CA 1
ATOM 1339 C C . ALA A 1 171 ? -14.311 -8.774 2.464 1.00 96.69 171 ALA A C 1
ATOM 1341 O O . ALA A 1 171 ? -13.158 -8.359 2.578 1.00 96.69 171 ALA A O 1
ATOM 1342 N N . LEU A 1 172 ? -14.977 -9.359 3.466 1.00 96.75 172 LEU A N 1
ATOM 1343 C CA . LEU A 1 172 ? -14.433 -9.540 4.812 1.00 96.75 172 LEU A CA 1
ATOM 1344 C C . LEU A 1 172 ? -13.121 -10.336 4.789 1.00 96.75 172 LEU A C 1
ATOM 1346 O O . LEU A 1 172 ? -12.105 -9.842 5.269 1.00 96.75 172 LEU A O 1
ATOM 1350 N N . GLU A 1 173 ? -13.102 -11.504 4.138 1.00 97.50 173 GLU A N 1
ATOM 1351 C CA . GLU A 1 173 ? -11.899 -12.347 4.027 1.00 97.50 173 GLU A CA 1
ATOM 1352 C C . GLU A 1 173 ? -10.708 -11.604 3.388 1.00 97.50 173 GLU A C 1
ATOM 1354 O O . GLU A 1 173 ? -9.549 -11.811 3.757 1.00 97.50 173 GLU A O 1
ATOM 1359 N N . LEU A 1 174 ? -10.965 -10.745 2.398 1.00 98.44 174 LEU A N 1
ATOM 1360 C CA . LEU A 1 174 ? -9.928 -9.953 1.737 1.00 98.44 174 LEU A CA 1
ATOM 1361 C C . LEU A 1 174 ? -9.465 -8.765 2.589 1.00 98.44 174 LEU A C 1
ATOM 1363 O O . LEU A 1 174 ? -8.266 -8.474 2.609 1.00 98.44 174 LEU A O 1
ATOM 1367 N N . TYR A 1 175 ? -10.374 -8.098 3.308 1.00 98.06 175 TYR A N 1
ATOM 1368 C CA . TYR A 1 175 ? -9.995 -7.063 4.267 1.00 98.06 175 TYR A CA 1
ATOM 1369 C C . TYR A 1 175 ? -9.143 -7.632 5.395 1.00 98.06 175 TYR A C 1
ATOM 1371 O O . TYR A 1 175 ? -8.124 -7.028 5.713 1.00 98.06 175 TYR A O 1
ATOM 1379 N N . GLU A 1 176 ? -9.496 -8.795 5.947 1.00 98.12 176 GLU A N 1
ATOM 1380 C CA . GLU A 1 176 ? -8.709 -9.478 6.980 1.00 98.12 176 GLU A CA 1
ATOM 1381 C C . GLU A 1 176 ? -7.288 -9.767 6.493 1.00 98.12 176 GLU A C 1
ATOM 1383 O O . GLU A 1 176 ? -6.322 -9.318 7.112 1.00 98.12 176 GLU A O 1
ATOM 1388 N N . LYS A 1 177 ? -7.139 -10.387 5.314 1.00 97.75 177 LYS A N 1
ATOM 1389 C CA . LYS A 1 177 ? -5.816 -10.641 4.712 1.00 97.75 177 LYS A CA 1
ATOM 1390 C C . LYS A 1 177 ? -5.007 -9.361 4.502 1.00 97.75 177 LYS A C 1
ATOM 1392 O O . LYS A 1 177 ? -3.800 -9.344 4.742 1.00 97.75 177 LYS A O 1
ATOM 1397 N N . SER A 1 178 ? -5.649 -8.282 4.060 1.00 95.62 178 SER A N 1
ATOM 1398 C CA . SER A 1 178 ? -4.972 -7.000 3.868 1.00 95.62 178 SER A CA 1
ATOM 1399 C C . SER A 1 178 ? -4.609 -6.333 5.202 1.00 95.62 178 SER A C 1
ATOM 1401 O O . SER A 1 178 ? -3.558 -5.696 5.300 1.00 95.62 178 SER A O 1
ATOM 1403 N N . ALA A 1 179 ? -5.462 -6.449 6.218 1.00 95.69 179 ALA A N 1
ATOM 1404 C CA . ALA A 1 179 ? -5.272 -5.871 7.543 1.00 95.69 179 ALA A CA 1
ATOM 1405 C C . ALA A 1 179 ? -4.171 -6.593 8.336 1.00 95.69 179 ALA A C 1
ATOM 1407 O O . ALA A 1 179 ? -3.387 -5.930 9.025 1.00 95.69 179 ALA A O 1
ATOM 1408 N N . ASP A 1 180 ? -4.060 -7.915 8.181 1.00 97.12 180 ASP A N 1
ATOM 1409 C CA . ASP A 1 180 ? -2.993 -8.755 8.742 1.00 97.12 180 ASP A CA 1
ATOM 1410 C C . ASP A 1 180 ? -1.617 -8.411 8.161 1.00 97.12 180 ASP A C 1
ATOM 1412 O O . ASP A 1 180 ? -0.599 -8.493 8.847 1.00 97.12 180 ASP A O 1
ATOM 1416 N N . GLN A 1 181 ? -1.589 -7.918 6.922 1.00 95.00 181 GLN A N 1
ATOM 1417 C CA . GLN A 1 181 ? -0.404 -7.332 6.287 1.00 95.00 181 GLN A CA 1
ATOM 1418 C C . GLN A 1 181 ? -0.162 -5.867 6.681 1.00 95.00 181 GLN A C 1
ATOM 1420 O O . GLN A 1 181 ? 0.618 -5.156 6.049 1.00 95.00 181 GLN A O 1
ATOM 1425 N N . ASN A 1 182 ? -0.826 -5.411 7.740 1.00 94.62 182 ASN A N 1
ATOM 1426 C CA . ASN A 1 182 ? -0.711 -4.078 8.306 1.00 94.62 182 ASN A CA 1
ATOM 1427 C C . ASN A 1 182 ? -1.184 -2.938 7.386 1.00 94.62 182 ASN A C 1
ATOM 1429 O O . ASN A 1 182 ? -0.781 -1.793 7.572 1.00 94.62 182 ASN A O 1
ATOM 1433 N N . PHE A 1 183 ? -2.055 -3.197 6.406 1.00 95.06 183 PHE A N 1
ATOM 1434 C CA . PHE A 1 183 ? -2.570 -2.127 5.551 1.00 95.06 183 PHE A CA 1
ATOM 1435 C C . PHE A 1 183 ? -3.615 -1.281 6.295 1.00 95.06 183 PHE A C 1
ATOM 1437 O O . PHE A 1 183 ? -4.745 -1.721 6.508 1.00 95.06 183 PHE A O 1
ATOM 1444 N N . ALA A 1 184 ? -3.245 -0.053 6.674 1.00 94.94 184 ALA A N 1
ATOM 1445 C CA . ALA A 1 184 ? -4.047 0.811 7.549 1.00 94.94 184 ALA A CA 1
ATOM 1446 C C . ALA A 1 184 ? -5.490 1.036 7.062 1.00 94.94 184 ALA A C 1
ATOM 1448 O O . ALA A 1 184 ? -6.419 0.994 7.863 1.00 94.94 184 ALA A O 1
ATOM 1449 N N . LYS A 1 185 ? -5.701 1.224 5.750 1.00 95.56 185 LYS A N 1
ATOM 1450 C CA . LYS A 1 185 ? -7.054 1.412 5.193 1.00 95.56 185 LYS A CA 1
ATOM 1451 C C . LYS A 1 185 ? -7.914 0.153 5.305 1.00 95.56 185 LYS A C 1
ATOM 1453 O O . LYS A 1 185 ? -9.108 0.263 5.543 1.00 95.56 185 LYS A O 1
ATOM 1458 N N . ALA A 1 186 ? -7.320 -1.035 5.170 1.00 96.38 186 ALA A N 1
ATOM 1459 C CA . ALA A 1 186 ? -8.049 -2.282 5.388 1.00 96.38 186 ALA A CA 1
ATOM 1460 C C . ALA A 1 186 ? -8.377 -2.485 6.865 1.00 96.38 186 ALA A C 1
ATOM 1462 O O . ALA A 1 186 ? -9.494 -2.869 7.173 1.00 96.38 186 ALA A O 1
ATOM 1463 N N . GLN A 1 187 ? -7.444 -2.174 7.772 1.00 98.25 187 GLN A N 1
ATOM 1464 C CA . GLN A 1 187 ? -7.710 -2.203 9.213 1.00 98.25 187 GLN A CA 1
ATOM 1465 C C . GLN A 1 187 ? -8.864 -1.265 9.586 1.00 98.25 187 GLN A C 1
ATOM 1467 O O . GLN A 1 187 ? -9.757 -1.668 10.317 1.00 98.25 187 GLN A O 1
ATOM 1472 N N . TYR A 1 188 ? -8.871 -0.045 9.047 1.00 97.88 188 TYR A N 1
ATOM 1473 C CA . TYR A 1 188 ? -9.943 0.925 9.261 1.00 97.88 188 TYR A CA 1
ATOM 1474 C C . TYR A 1 188 ? -11.297 0.448 8.721 1.00 97.88 188 TYR A C 1
ATOM 1476 O O . TYR A 1 188 ? -12.250 0.382 9.487 1.00 97.88 188 TYR A O 1
ATOM 1484 N N . ASN A 1 189 ? -11.378 0.024 7.455 1.00 96.81 189 ASN A N 1
ATOM 1485 C CA . ASN A 1 189 ? -12.641 -0.466 6.891 1.00 96.81 189 ASN A CA 1
ATOM 1486 C C . ASN A 1 189 ? -13.144 -1.729 7.608 1.00 96.81 189 ASN A C 1
ATOM 1488 O O . ASN A 1 189 ? -14.342 -1.897 7.802 1.00 96.81 189 ASN A O 1
ATOM 1492 N N . LEU A 1 190 ? -12.237 -2.623 8.008 1.00 97.25 190 LEU A N 1
ATOM 1493 C CA . LEU A 1 190 ? -12.591 -3.811 8.778 1.00 97.25 190 LEU A CA 1
ATOM 1494 C C . LEU A 1 190 ? -13.109 -3.440 10.175 1.00 97.25 190 LEU A C 1
ATOM 1496 O O . LEU A 1 190 ? -14.021 -4.088 10.680 1.00 97.25 190 LEU A O 1
ATOM 1500 N N . ALA A 1 191 ? -12.557 -2.388 10.788 1.00 98.06 191 ALA A N 1
ATOM 1501 C CA . ALA A 1 191 ? -13.060 -1.857 12.047 1.00 98.06 191 ALA A CA 1
ATOM 1502 C C . ALA A 1 191 ? -14.471 -1.278 11.901 1.00 98.06 191 ALA A C 1
ATOM 1504 O O . ALA A 1 191 ? -15.306 -1.585 12.744 1.00 98.06 191 ALA A O 1
ATOM 1505 N N . ASP A 1 192 ? -14.748 -0.513 10.837 1.00 96.69 192 ASP A N 1
ATOM 1506 C CA . ASP A 1 192 ? -16.100 -0.016 10.536 1.00 96.69 192 ASP A CA 1
ATOM 1507 C C . ASP A 1 192 ? -17.088 -1.190 10.408 1.00 96.69 192 ASP A C 1
ATOM 1509 O O . ASP A 1 192 ? -18.130 -1.195 11.057 1.00 96.69 192 ASP A O 1
ATOM 1513 N N . ILE A 1 193 ? -16.717 -2.238 9.659 1.00 95.44 193 ILE A N 1
ATOM 1514 C CA . ILE A 1 193 ? -17.550 -3.441 9.490 1.00 95.44 193 ILE A CA 1
ATOM 1515 C C . ILE A 1 193 ? -17.847 -4.114 10.837 1.00 95.44 193 ILE A C 1
ATOM 1517 O O . ILE A 1 193 ? -18.998 -4.444 11.110 1.00 95.44 193 ILE A O 1
ATOM 1521 N N . TYR A 1 194 ? -16.842 -4.311 11.697 1.00 97.31 194 TYR A N 1
ATOM 1522 C CA . TYR A 1 194 ? -17.060 -4.908 13.019 1.00 97.31 194 TYR A CA 1
ATOM 1523 C C . TYR A 1 194 ? -17.818 -3.987 13.982 1.00 97.31 194 TYR A C 1
ATOM 1525 O O . TYR A 1 194 ? -18.525 -4.479 14.861 1.00 97.31 194 TYR A O 1
ATOM 1533 N N . LEU A 1 195 ? -17.675 -2.667 13.850 1.00 96.31 195 LEU A N 1
ATOM 1534 C CA . LEU A 1 195 ? -18.371 -1.703 14.696 1.00 96.31 195 LEU A CA 1
ATOM 1535 C C . LEU A 1 195 ? -19.865 -1.644 14.370 1.00 96.31 195 LEU A C 1
ATOM 1537 O O . LEU A 1 195 ? -20.673 -1.578 15.299 1.00 96.31 195 LEU A O 1
ATOM 1541 N N . ASP A 1 196 ? -20.206 -1.668 13.083 1.00 94.50 196 ASP A N 1
ATOM 1542 C CA . ASP A 1 196 ? -21.584 -1.611 12.598 1.00 94.50 196 ASP A CA 1
ATOM 1543 C C . ASP A 1 196 ? -22.274 -2.977 12.721 1.00 94.50 196 ASP A C 1
ATOM 1545 O O . ASP A 1 196 ? -23.402 -3.070 13.211 1.00 94.50 196 ASP A O 1
ATOM 1549 N N . GLY A 1 197 ? -21.575 -4.045 12.325 1.00 92.50 197 GLY A N 1
ATOM 1550 C CA . GLY A 1 197 ? -22.128 -5.388 12.189 1.00 92.50 197 GLY A CA 1
ATOM 1551 C C . GLY A 1 197 ? -23.167 -5.519 11.061 1.00 92.50 197 GLY A C 1
ATOM 1552 O O . GLY A 1 197 ? -23.662 -4.548 10.491 1.00 92.50 197 GLY A O 1
ATOM 1553 N N . SER A 1 198 ? -23.513 -6.759 10.735 1.00 90.19 198 SER A N 1
ATOM 1554 C CA . SER A 1 198 ? -24.560 -7.158 9.793 1.00 90.19 198 SER A CA 1
ATOM 1555 C C . SER A 1 198 ? -25.125 -8.533 10.181 1.00 90.19 198 SER A C 1
ATOM 1557 O O . SER A 1 198 ? -24.703 -9.131 11.176 1.00 90.19 198 SER A O 1
ATOM 1559 N N . ASP A 1 199 ? -26.090 -9.049 9.413 1.00 87.56 199 ASP A N 1
ATOM 1560 C CA . ASP A 1 199 ? -26.613 -10.408 9.619 1.00 87.56 199 ASP A CA 1
ATOM 1561 C C . ASP A 1 199 ? -25.518 -11.471 9.384 1.00 87.56 199 ASP A C 1
ATOM 1563 O O . ASP A 1 199 ? -25.498 -12.517 10.038 1.00 87.56 199 ASP A O 1
ATOM 1567 N N . GLU A 1 200 ? -24.581 -11.199 8.472 1.00 87.69 200 GLU A N 1
ATOM 1568 C CA . GLU A 1 200 ? -23.454 -12.066 8.138 1.00 87.69 200 GLU A CA 1
ATOM 1569 C C . GLU A 1 200 ? -22.223 -11.852 9.031 1.00 87.69 200 GLU A C 1
ATOM 1571 O O . GLU A 1 200 ? -21.452 -12.798 9.231 1.00 87.69 200 GLU A O 1
ATOM 1576 N N . VAL A 1 201 ? -22.026 -10.639 9.560 1.00 89.81 201 VAL A N 1
ATOM 1577 C CA . VAL A 1 201 ? -20.859 -10.265 10.372 1.00 89.81 201 VAL A CA 1
ATOM 1578 C C . VAL A 1 201 ? -21.318 -9.704 11.718 1.00 89.81 201 VAL A C 1
ATOM 1580 O O . VAL A 1 201 ? -21.704 -8.542 11.796 1.00 89.81 201 VAL A O 1
ATOM 1583 N N . PRO A 1 202 ? -21.272 -10.485 12.810 1.00 92.94 202 PRO A N 1
ATOM 1584 C CA . PRO A 1 202 ? -21.682 -9.991 14.118 1.00 92.94 202 PRO A CA 1
ATOM 1585 C C . PRO A 1 202 ? -20.883 -8.761 14.546 1.00 92.94 202 PRO A C 1
ATOM 1587 O O . PRO A 1 202 ? -19.671 -8.692 14.337 1.00 92.94 202 PRO A O 1
ATOM 1590 N N . GLN A 1 203 ? -21.562 -7.829 15.213 1.00 96.75 203 GLN A N 1
ATOM 1591 C CA . GLN A 1 203 ? -20.911 -6.678 15.822 1.00 96.75 203 GLN A CA 1
ATOM 1592 C C . GLN A 1 203 ? -19.856 -7.129 16.848 1.00 96.75 203 GLN A C 1
ATOM 1594 O O . GLN A 1 203 ? -20.142 -7.934 17.739 1.00 96.75 203 GLN A O 1
ATOM 1599 N N . ASP A 1 204 ? -18.653 -6.566 16.758 1.00 97.25 204 ASP A N 1
ATOM 1600 C CA . ASP A 1 204 ? -17.553 -6.774 17.698 1.00 97.25 204 ASP A CA 1
ATOM 1601 C C . ASP A 1 204 ? -16.814 -5.450 17.946 1.00 97.25 204 ASP A C 1
ATOM 1603 O O . ASP A 1 204 ? -15.805 -5.121 17.314 1.00 97.25 204 ASP A O 1
ATOM 1607 N N . GLU A 1 205 ? -17.308 -4.676 18.919 1.00 96.00 205 GLU A N 1
ATOM 1608 C CA . GLU A 1 205 ? -16.693 -3.399 19.299 1.00 96.00 205 GLU A CA 1
ATOM 1609 C C . GLU A 1 205 ? -15.234 -3.563 19.762 1.00 96.00 205 GLU A C 1
ATOM 1611 O O . GLU A 1 205 ? -14.425 -2.646 19.612 1.00 96.00 205 GLU A O 1
ATOM 1616 N N . LYS A 1 206 ? -14.862 -4.720 20.326 1.00 96.75 206 LYS A N 1
ATOM 1617 C CA . LYS A 1 206 ? -13.493 -4.957 20.792 1.00 96.75 206 LYS A CA 1
ATOM 1618 C C . LYS A 1 206 ? -12.553 -5.163 19.606 1.00 96.75 206 LYS A C 1
ATOM 1620 O O . LYS A 1 206 ? -11.461 -4.594 19.602 1.00 96.75 206 LYS A O 1
ATOM 1625 N N . ALA A 1 207 ? -12.964 -5.948 18.612 1.00 97.06 207 ALA A N 1
ATOM 1626 C CA . ALA A 1 207 ? -12.208 -6.112 17.375 1.00 97.06 207 ALA A CA 1
ATOM 1627 C C . ALA A 1 207 ? -12.071 -4.776 16.631 1.00 97.06 207 ALA A C 1
ATOM 1629 O O . ALA A 1 207 ? -10.958 -4.408 16.246 1.00 97.06 207 ALA A O 1
ATOM 1630 N N . ALA A 1 208 ? -13.165 -4.014 16.516 1.00 98.06 208 ALA A N 1
ATOM 1631 C CA . ALA A 1 208 ? -13.155 -2.686 15.909 1.00 98.06 208 ALA A CA 1
ATOM 1632 C C . ALA A 1 208 ? -12.164 -1.741 16.606 1.00 98.06 208 ALA A C 1
ATOM 1634 O O . ALA A 1 208 ? -11.331 -1.115 15.948 1.00 98.06 208 ALA A O 1
ATOM 1635 N N . PHE A 1 209 ? -12.178 -1.697 17.942 1.00 97.56 209 PHE A N 1
ATOM 1636 C CA . PHE A 1 209 ? -11.253 -0.878 18.724 1.00 97.56 209 PHE A CA 1
ATOM 1637 C C . PHE A 1 209 ? -9.781 -1.206 18.435 1.00 97.56 209 PHE A C 1
ATOM 1639 O O . PHE A 1 209 ? -8.981 -0.304 18.176 1.00 97.56 209 PHE A O 1
ATOM 1646 N N . GLU A 1 210 ? -9.409 -2.489 18.456 1.00 98.19 210 GLU A N 1
ATOM 1647 C CA . GLU A 1 210 ? -8.023 -2.905 18.205 1.00 98.19 210 GLU A CA 1
ATOM 1648 C C . GLU A 1 210 ? -7.581 -2.599 16.766 1.00 98.19 210 GLU A C 1
ATOM 1650 O O . GLU A 1 210 ? -6.432 -2.218 16.532 1.00 98.19 210 GLU A O 1
ATOM 1655 N N . LEU A 1 211 ? -8.485 -2.725 15.793 1.00 98.50 211 LEU A N 1
ATOM 1656 C CA . LEU A 1 211 ? -8.206 -2.416 14.393 1.00 98.50 211 LEU A CA 1
ATOM 1657 C C . LEU A 1 211 ? -8.072 -0.909 14.139 1.00 98.50 211 LEU A C 1
ATOM 1659 O O . LEU A 1 211 ? -7.090 -0.495 13.516 1.00 98.50 211 LEU A O 1
ATOM 1663 N N . TYR A 1 212 ? -8.972 -0.077 14.676 1.00 98.38 212 TYR A N 1
ATOM 1664 C CA . TYR A 1 212 ? -8.804 1.378 14.612 1.00 98.38 212 TYR A CA 1
ATOM 1665 C C . TYR A 1 212 ? -7.515 1.818 15.282 1.00 98.38 212 TYR A C 1
ATOM 1667 O O . TYR A 1 212 ? -6.815 2.664 14.737 1.00 98.38 212 TYR A O 1
ATOM 1675 N N . LYS A 1 213 ? -7.158 1.228 16.427 1.00 98.25 213 LYS A N 1
ATOM 1676 C CA . LYS A 1 213 ? -5.890 1.515 17.097 1.00 98.25 213 LYS A CA 1
ATOM 1677 C C . LYS A 1 213 ? -4.690 1.238 16.198 1.00 98.25 213 LYS A C 1
ATOM 1679 O O . LYS A 1 213 ? -3.861 2.131 16.027 1.00 98.25 213 LYS A O 1
ATOM 1684 N N . LYS A 1 214 ? -4.627 0.064 15.563 1.00 97.31 214 LYS A N 1
ATOM 1685 C CA . LYS A 1 214 ? -3.557 -0.260 14.604 1.00 97.31 214 LYS A CA 1
ATOM 1686 C C . LYS A 1 214 ? -3.504 0.740 13.443 1.00 97.31 214 LYS A C 1
ATOM 1688 O O . LYS A 1 214 ? -2.425 1.218 13.104 1.00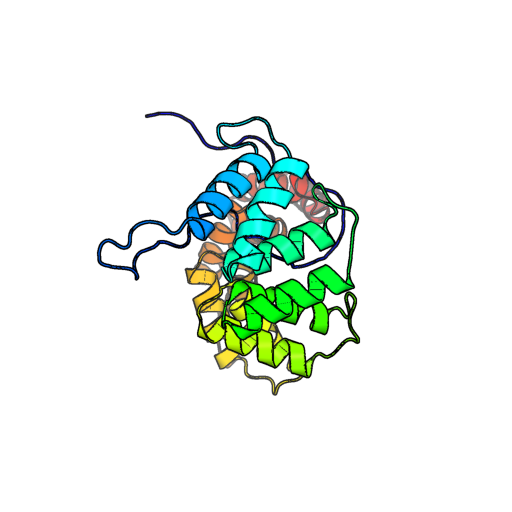 97.31 214 LYS A O 1
ATOM 1693 N N . ALA A 1 215 ? -4.645 1.104 12.859 1.00 97.06 215 ALA A N 1
ATOM 1694 C CA . ALA A 1 215 ? -4.694 2.064 11.755 1.00 97.06 215 ALA A CA 1
ATOM 1695 C C . ALA A 1 215 ? -4.312 3.495 12.195 1.00 97.06 215 ALA A C 1
ATOM 1697 O O . ALA A 1 215 ? -3.594 4.205 11.487 1.00 97.06 215 ALA A O 1
ATOM 1698 N N . ALA A 1 216 ? -4.734 3.910 13.390 1.00 96.62 216 ALA A N 1
ATOM 1699 C CA . ALA A 1 216 ? -4.452 5.218 13.974 1.00 96.62 216 ALA A CA 1
ATOM 1700 C C . ALA A 1 216 ? -2.962 5.401 14.313 1.00 96.62 216 ALA A C 1
ATOM 1702 O O . ALA A 1 216 ? -2.399 6.474 14.076 1.00 96.62 216 ALA A O 1
ATOM 1703 N N . GLU A 1 217 ? -2.307 4.347 14.812 1.00 97.00 217 GLU A N 1
ATOM 1704 C CA . GLU A 1 217 ? -0.858 4.295 15.062 1.00 97.00 217 GLU A CA 1
ATOM 1705 C C . GLU A 1 217 ? -0.035 4.393 13.763 1.00 97.00 217 GLU A C 1
ATOM 1707 O O . GLU A 1 217 ? 1.114 4.836 13.784 1.00 97.00 217 GLU A O 1
ATOM 1712 N N . GLN A 1 218 ? -0.642 4.070 12.616 1.00 94.75 218 GLN A N 1
ATOM 1713 C CA . GLN A 1 218 ? -0.077 4.287 11.280 1.00 94.75 218 GLN A CA 1
ATOM 1714 C C . GLN A 1 218 ? -0.370 5.683 10.703 1.00 94.75 218 GLN A C 1
ATOM 1716 O O . GLN A 1 218 ? -0.073 5.947 9.540 1.00 94.75 218 GLN A O 1
ATOM 1721 N N . ASN A 1 219 ? -0.900 6.597 11.521 1.00 95.31 219 ASN A N 1
ATOM 1722 C CA . ASN A 1 219 ? -1.288 7.960 11.154 1.00 95.31 219 ASN A CA 1
ATOM 1723 C C . ASN A 1 219 ? -2.457 8.060 10.166 1.00 95.31 219 ASN A C 1
ATOM 1725 O O . ASN A 1 219 ? -2.563 9.069 9.473 1.00 95.31 219 ASN A O 1
ATOM 1729 N N . LEU A 1 220 ? -3.343 7.056 10.100 1.00 94.88 220 LEU A N 1
ATOM 1730 C CA . LEU A 1 220 ? -4.574 7.193 9.324 1.00 94.88 220 LEU A CA 1
ATOM 1731 C C . LEU A 1 220 ? -5.546 8.139 10.060 1.00 94.88 220 LEU A C 1
ATOM 1733 O O . LEU A 1 220 ? -6.012 7.779 11.148 1.00 94.88 220 LEU A O 1
ATOM 1737 N N . PRO A 1 221 ? -5.854 9.333 9.520 1.00 95.38 221 PRO A N 1
ATOM 1738 C CA . PRO A 1 221 ? -6.547 10.372 10.285 1.00 95.38 221 PRO A CA 1
ATOM 1739 C C . PRO A 1 221 ? -7.981 9.992 10.662 1.00 95.38 221 PRO A C 1
ATOM 1741 O O . PRO A 1 221 ? -8.430 10.304 11.766 1.00 95.38 221 PRO A O 1
ATOM 1744 N N . GLU A 1 222 ? -8.679 9.269 9.788 1.00 96.31 222 GLU A N 1
ATOM 1745 C CA . GLU A 1 222 ? -10.039 8.773 10.008 1.00 96.31 222 GLU A CA 1
ATOM 1746 C C . GLU A 1 222 ? -10.076 7.741 11.143 1.00 96.31 222 GLU A C 1
ATOM 1748 O O . GLU A 1 222 ? -10.935 7.801 12.021 1.00 96.31 222 GLU A O 1
ATOM 1753 N N . ALA A 1 223 ? -9.086 6.844 11.201 1.00 97.06 223 ALA A N 1
ATOM 1754 C CA . ALA A 1 223 ? -8.960 5.893 12.302 1.00 97.06 223 ALA A CA 1
ATOM 1755 C C . ALA A 1 223 ? -8.626 6.588 13.628 1.00 97.06 223 ALA A C 1
ATOM 1757 O O . ALA A 1 223 ? -9.149 6.199 14.669 1.00 97.06 223 ALA A O 1
ATOM 1758 N N . GLN A 1 224 ? -7.795 7.638 13.606 1.00 98.12 224 GLN A N 1
ATOM 1759 C CA . GLN A 1 224 ? -7.531 8.462 14.792 1.00 98.12 224 GLN A CA 1
ATOM 1760 C C . GLN A 1 224 ? -8.815 9.134 15.297 1.00 98.12 224 GLN A C 1
ATOM 1762 O O . GLN A 1 224 ? -9.058 9.157 16.502 1.00 98.12 224 GLN A O 1
ATOM 1767 N N . TYR A 1 225 ? -9.661 9.631 14.392 1.00 97.19 225 TYR A N 1
ATOM 1768 C CA . TYR A 1 225 ? -10.955 10.206 14.756 1.00 97.19 225 TYR A CA 1
ATOM 1769 C C . TYR A 1 225 ? -11.879 9.167 15.404 1.00 97.19 225 TYR A C 1
ATOM 1771 O O . TYR A 1 225 ? -12.353 9.376 16.522 1.00 97.19 225 TYR A O 1
ATOM 1779 N N . ASN A 1 226 ? -12.080 8.023 14.745 1.00 96.75 226 ASN A N 1
ATOM 1780 C CA . ASN A 1 226 ? -12.983 6.974 15.227 1.00 96.75 226 ASN A CA 1
ATOM 1781 C C . ASN A 1 226 ? -12.497 6.352 16.540 1.00 96.75 226 ASN A C 1
ATOM 1783 O O . ASN A 1 226 ? -13.293 6.104 17.444 1.00 96.75 226 ASN A O 1
ATOM 1787 N N . LEU A 1 227 ? -11.185 6.194 16.718 1.00 96.38 227 LEU A N 1
ATOM 1788 C CA . LEU A 1 227 ? -10.620 5.766 17.993 1.00 96.38 227 LEU A CA 1
ATOM 1789 C C . LEU A 1 227 ? -10.859 6.798 19.106 1.00 96.38 227 LEU A C 1
ATOM 1791 O O . LEU A 1 227 ? -11.141 6.422 20.245 1.00 96.38 227 LEU A O 1
ATOM 1795 N N . GLY A 1 228 ? -10.790 8.094 18.782 1.00 96.50 228 GLY A N 1
ATOM 1796 C CA . GLY A 1 228 ? -11.174 9.178 19.685 1.00 96.50 228 GLY A CA 1
ATOM 1797 C C . GLY A 1 228 ? -12.615 9.031 20.179 1.00 96.50 228 GLY A C 1
ATOM 1798 O O . GLY A 1 228 ? -12.835 9.030 21.392 1.00 96.50 228 GLY A O 1
ATOM 1799 N N . LEU A 1 229 ? -13.560 8.793 19.261 1.00 94.75 229 LEU A N 1
ATOM 1800 C CA . LEU A 1 229 ? -14.975 8.545 19.575 1.00 94.75 229 LEU A CA 1
ATOM 1801 C C . LEU A 1 229 ? -15.156 7.337 20.503 1.00 94.75 229 LEU A C 1
ATOM 1803 O O . LEU A 1 229 ? -15.916 7.403 21.469 1.00 94.75 229 LEU A O 1
ATOM 1807 N N . MET A 1 230 ? -14.430 6.242 20.265 1.00 94.00 230 MET A N 1
ATOM 1808 C CA . MET A 1 230 ? -14.515 5.058 21.128 1.00 94.00 230 MET A CA 1
ATOM 1809 C C . MET A 1 230 ? -14.001 5.327 22.548 1.00 94.00 230 MET A C 1
ATOM 1811 O O . MET A 1 230 ? -14.555 4.801 23.515 1.00 94.00 230 MET A O 1
ATOM 1815 N N . TYR A 1 231 ? -12.980 6.176 22.703 1.00 94.62 231 TYR A N 1
ATOM 1816 C CA . TYR A 1 231 ? -12.470 6.572 24.016 1.00 94.62 231 TYR A CA 1
ATOM 1817 C C . TYR A 1 231 ? -13.351 7.588 24.754 1.00 94.62 231 TYR A C 1
ATOM 1819 O O . TYR A 1 231 ? -13.241 7.674 25.980 1.00 94.62 231 TYR A O 1
ATOM 1827 N N . GLU A 1 232 ? -14.232 8.335 24.074 1.00 88.50 232 GLU A N 1
ATOM 1828 C CA . GLU A 1 232 ? -15.183 9.242 24.746 1.00 88.50 232 GLU A CA 1
ATOM 1829 C C . GLU A 1 232 ? -16.087 8.493 25.736 1.00 88.50 232 GLU A C 1
ATOM 1831 O O . GLU A 1 232 ? -16.514 9.060 26.740 1.00 88.50 232 GLU A O 1
ATOM 1836 N N . ARG A 1 233 ? -16.301 7.186 25.529 1.00 76.25 233 ARG A N 1
ATOM 1837 C CA . ARG A 1 233 ? -17.096 6.305 26.401 1.00 76.25 233 ARG A CA 1
ATOM 1838 C C . ARG A 1 233 ? -16.422 5.969 27.751 1.00 76.25 233 ARG A C 1
ATOM 1840 O O . ARG A 1 233 ? -16.698 4.920 28.327 1.00 76.25 233 ARG A O 1
ATOM 1847 N N . GLY A 1 234 ? -15.551 6.837 28.280 1.00 74.19 234 GLY A N 1
ATOM 1848 C CA . GLY A 1 234 ? -15.010 6.720 29.645 1.00 74.19 234 GLY A CA 1
ATOM 1849 C C . GLY A 1 234 ? -13.535 7.090 29.843 1.00 74.19 234 GLY A C 1
ATOM 1850 O O . GLY A 1 234 ? -13.045 7.006 30.967 1.00 74.19 234 GLY A O 1
ATOM 1851 N N . LEU A 1 235 ? -12.808 7.496 28.795 1.00 83.12 235 LEU A N 1
ATOM 1852 C CA . LEU A 1 235 ? -11.366 7.784 28.838 1.00 83.12 235 LEU A CA 1
ATOM 1853 C C . LEU A 1 235 ? -11.021 9.099 28.111 1.00 83.12 235 LEU A C 1
ATOM 1855 O O . LEU A 1 235 ? -10.213 9.125 27.180 1.00 83.12 235 LEU A O 1
ATOM 1859 N N . ASN A 1 236 ? -11.581 10.219 28.581 1.00 84.38 236 ASN A N 1
ATOM 1860 C CA . ASN A 1 236 ? -11.488 11.543 27.935 1.00 84.38 236 ASN A CA 1
ATOM 1861 C C . ASN A 1 236 ? -10.056 12.010 27.610 1.00 84.38 236 ASN A C 1
ATOM 1863 O O . ASN A 1 236 ? -9.855 12.753 26.652 1.00 84.38 236 ASN A O 1
ATOM 1867 N N . ALA A 1 237 ? -9.044 11.594 28.379 1.00 89.56 237 ALA A N 1
ATOM 1868 C CA . ALA A 1 237 ? -7.647 11.915 28.072 1.00 89.56 237 ALA A CA 1
ATOM 1869 C C . ALA A 1 237 ? -7.162 11.246 26.772 1.00 89.56 237 ALA A C 1
ATOM 1871 O O . ALA A 1 237 ? -6.508 11.899 25.960 1.00 89.56 237 ALA A O 1
ATOM 1872 N N . ASN A 1 238 ? -7.525 9.979 26.553 1.00 93.75 238 ASN A N 1
ATOM 1873 C CA . ASN A 1 238 ? -7.197 9.257 25.325 1.00 93.75 238 ASN A CA 1
ATOM 1874 C C . ASN A 1 238 ? -8.008 9.793 24.145 1.00 93.75 238 ASN A C 1
ATOM 1876 O O . ASN A 1 238 ? -7.454 9.966 23.063 1.00 93.75 238 ASN A O 1
ATOM 1880 N N . ALA A 1 239 ? -9.286 10.120 24.368 1.00 95.56 239 ALA A N 1
ATOM 1881 C CA . ALA A 1 239 ? -10.122 10.741 23.345 1.00 95.56 239 ALA A CA 1
ATOM 1882 C C . ALA A 1 239 ? -9.500 12.058 22.849 1.00 95.56 239 ALA A C 1
ATOM 1884 O O . ALA A 1 239 ? -9.258 12.217 21.654 1.00 95.56 239 ALA A O 1
ATOM 1885 N N . ARG A 1 240 ? -9.115 12.957 23.772 1.00 95.56 240 ARG A N 1
ATOM 1886 C CA . ARG A 1 240 ? -8.414 14.208 23.427 1.00 95.56 240 ARG A CA 1
ATOM 1887 C C . ARG A 1 240 ? -7.115 13.963 22.665 1.00 95.56 240 ARG A C 1
ATOM 1889 O O . ARG A 1 240 ? -6.852 14.664 21.695 1.00 95.56 240 ARG A O 1
ATOM 1896 N N . TYR A 1 241 ? -6.305 12.990 23.086 1.00 96.31 241 TYR A N 1
ATOM 1897 C CA . TYR A 1 241 ? -5.053 12.670 22.398 1.00 96.31 241 TYR A CA 1
ATOM 1898 C C . TYR A 1 241 ? -5.289 12.309 20.924 1.00 96.31 241 TYR A C 1
ATOM 1900 O O . TYR A 1 241 ? -4.651 12.881 20.038 1.00 96.31 241 TYR A O 1
ATOM 1908 N N . TRP A 1 242 ? -6.226 11.397 20.661 1.00 97.31 242 TRP A N 1
ATOM 1909 C CA . TRP A 1 242 ? -6.480 10.911 19.308 1.00 97.31 242 TRP A CA 1
ATOM 1910 C C . TRP A 1 242 ? -7.191 11.930 18.421 1.00 97.31 242 TRP A C 1
ATOM 1912 O O . TRP A 1 242 ? -6.823 12.061 17.255 1.00 97.31 242 TRP A O 1
ATOM 1922 N N . TYR A 1 243 ? -8.103 12.739 18.965 1.00 97.25 243 TYR A N 1
ATOM 1923 C CA . TYR A 1 243 ? -8.666 13.857 18.208 1.00 97.25 243 TYR A CA 1
ATOM 1924 C C . TYR A 1 243 ? -7.631 14.912 17.841 1.00 97.25 243 TYR A C 1
ATOM 1926 O O . TYR A 1 243 ? -7.626 15.366 16.702 1.00 97.25 243 TYR A O 1
ATOM 1934 N N . SER A 1 244 ? -6.717 15.268 18.748 1.00 96.69 244 SER A N 1
ATOM 1935 C CA . SER A 1 244 ? -5.633 16.197 18.412 1.00 96.69 244 SER A CA 1
ATOM 1936 C C . SER A 1 244 ? -4.783 15.666 17.259 1.00 96.69 244 SER A C 1
ATOM 1938 O O . SER A 1 244 ? -4.493 16.409 16.326 1.00 96.69 244 SER A O 1
ATOM 1940 N N . LYS A 1 245 ? -4.443 14.369 17.268 1.00 96.88 245 LYS A N 1
ATOM 1941 C CA . LYS A 1 245 ? -3.710 13.735 16.161 1.00 96.88 245 LYS A CA 1
ATOM 1942 C C . LYS A 1 245 ? -4.501 13.735 14.856 1.00 96.88 245 LYS A C 1
ATOM 1944 O O . LYS A 1 245 ? -3.949 14.074 13.814 1.00 96.88 245 LYS A O 1
ATOM 1949 N N . SER A 1 246 ? -5.787 13.408 14.921 1.00 96.12 246 SER A N 1
ATOM 1950 C CA . SER A 1 246 ? -6.661 13.418 13.749 1.00 96.12 246 SER A CA 1
ATOM 1951 C C . SER A 1 246 ? -6.775 14.821 13.136 1.00 96.12 246 SER A C 1
ATOM 1953 O O . SER A 1 246 ? -6.668 14.976 11.919 1.00 96.12 246 SER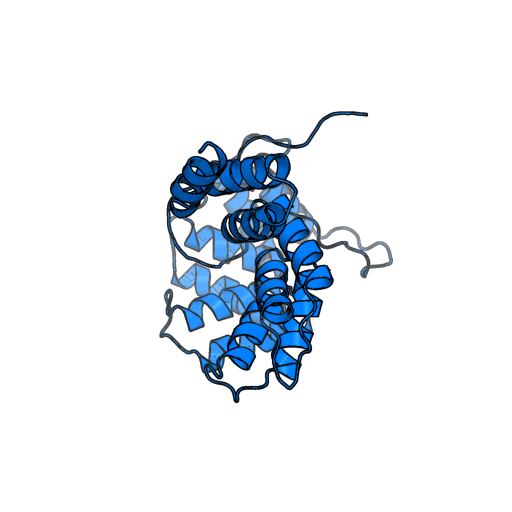 A O 1
ATOM 1955 N N . LEU A 1 247 ? -6.893 15.855 13.979 1.00 96.25 247 LEU A N 1
ATOM 1956 C CA . LEU A 1 247 ? -6.926 17.256 13.558 1.00 96.25 247 LEU A CA 1
ATOM 1957 C C . LEU A 1 247 ? -5.599 17.694 12.924 1.00 96.25 247 LEU A C 1
ATOM 1959 O O . LEU A 1 247 ? -5.608 18.300 11.854 1.00 96.25 247 LEU A O 1
ATOM 1963 N N . GLU A 1 248 ? -4.464 17.355 13.551 1.00 96.06 248 GLU A N 1
ATOM 1964 C CA . GLU A 1 248 ? -3.116 17.601 13.008 1.00 96.06 248 GLU A CA 1
ATOM 1965 C C . GLU A 1 248 ? -2.949 16.991 11.607 1.00 96.06 248 GLU A C 1
ATOM 1967 O O . GLU A 1 248 ? -2.275 17.575 10.758 1.00 96.06 248 GLU A O 1
ATOM 1972 N N . ASN A 1 249 ? -3.596 15.850 11.353 1.00 90.94 249 ASN A N 1
ATOM 1973 C CA . ASN A 1 249 ? -3.564 15.161 10.067 1.00 90.94 249 ASN A CA 1
ATOM 1974 C C . ASN A 1 249 ? -4.757 15.483 9.139 1.00 90.94 249 ASN A C 1
ATOM 1976 O O . ASN A 1 249 ? -4.938 14.813 8.123 1.00 90.94 249 ASN A O 1
ATOM 1980 N N . GLY A 1 250 ? -5.540 16.526 9.440 1.00 91.25 250 GLY A N 1
ATOM 1981 C CA . GLY A 1 250 ? -6.478 17.139 8.492 1.00 91.25 250 GLY A CA 1
ATOM 1982 C C . GLY A 1 250 ? -7.966 16.820 8.670 1.00 91.25 250 GLY A C 1
ATOM 1983 O O . GLY A 1 250 ? -8.760 17.260 7.840 1.00 91.25 250 GLY A O 1
ATOM 1984 N N . ILE A 1 251 ? -8.381 16.115 9.727 1.00 94.75 251 ILE A N 1
ATOM 1985 C CA . ILE A 1 251 ? -9.809 15.886 10.015 1.00 94.75 251 ILE A CA 1
ATOM 1986 C C . ILE A 1 251 ? -10.362 17.052 10.835 1.00 94.75 251 ILE A C 1
ATOM 1988 O O . ILE A 1 251 ? -10.226 17.104 12.057 1.00 94.75 251 ILE A O 1
ATOM 1992 N N . SER A 1 252 ? -11.024 17.999 10.171 1.00 93.56 252 SER A N 1
ATOM 1993 C CA . SER A 1 252 ? -11.579 19.190 10.829 1.00 93.56 252 SER A CA 1
ATOM 1994 C C . SER A 1 252 ? -12.683 18.865 11.841 1.00 93.56 252 SER A C 1
ATOM 1996 O O . SER A 1 252 ? -12.838 19.584 12.824 1.00 93.56 252 SER A O 1
ATOM 1998 N N . GLN A 1 253 ? -13.417 17.759 11.658 1.00 93.44 253 GLN A N 1
ATOM 1999 C CA . GLN A 1 253 ? -14.450 17.306 12.602 1.00 93.44 253 GLN A CA 1
ATOM 2000 C C . GLN A 1 253 ? -13.896 17.046 14.015 1.00 93.44 253 GLN A C 1
ATOM 2002 O O . GLN A 1 253 ? -14.641 17.101 14.997 1.00 93.44 253 GLN A O 1
ATOM 2007 N N . ALA A 1 254 ? -12.592 16.779 14.142 1.00 94.56 254 ALA A N 1
ATOM 2008 C CA . ALA A 1 254 ? -11.933 16.589 15.429 1.00 94.56 254 ALA A CA 1
ATOM 2009 C C . ALA A 1 254 ? -11.897 17.870 16.281 1.00 94.56 254 ALA A C 1
ATOM 2011 O O . ALA A 1 254 ? -11.859 17.780 17.508 1.00 94.56 254 ALA A O 1
ATOM 2012 N N . GLU A 1 255 ? -11.972 19.059 15.672 1.00 95.19 255 GLU A N 1
ATOM 2013 C CA . GLU A 1 255 ? -11.988 20.329 16.406 1.00 95.19 255 GLU A CA 1
ATOM 2014 C C . GLU A 1 255 ? -13.238 20.455 17.288 1.00 95.19 255 GLU A C 1
ATOM 2016 O O . GLU A 1 255 ? -13.152 20.823 18.461 1.00 95.19 255 GLU A O 1
ATOM 2021 N N . GLU A 1 256 ? -14.408 20.114 16.747 1.00 93.12 256 GLU A N 1
ATOM 2022 C CA . GLU A 1 256 ? -15.663 20.148 17.500 1.00 93.12 256 GLU A CA 1
ATOM 2023 C C . GLU A 1 256 ? -15.668 19.119 18.632 1.00 93.12 256 GLU A C 1
ATOM 2025 O O . GLU A 1 256 ? -16.121 19.418 19.736 1.00 93.12 256 GLU A O 1
ATOM 2030 N N . ALA A 1 257 ? -15.119 17.927 18.390 1.00 93.69 257 ALA A N 1
ATOM 2031 C CA . ALA A 1 257 ? -15.001 16.895 19.415 1.00 93.69 257 ALA A CA 1
ATOM 2032 C C . ALA A 1 257 ? -14.083 17.328 20.570 1.00 93.69 257 ALA A C 1
ATOM 2034 O O . ALA A 1 257 ? -14.426 17.157 21.739 1.00 93.69 257 ALA A O 1
ATOM 2035 N N . LEU A 1 258 ? -12.962 17.987 20.262 1.00 94.38 258 LEU A N 1
ATOM 2036 C CA . LEU A 1 258 ? -12.079 18.568 21.275 1.00 94.38 258 LEU A CA 1
ATOM 2037 C C . LEU A 1 258 ? -12.765 19.662 22.098 1.00 94.38 258 LEU A C 1
ATOM 2039 O O . LEU A 1 258 ? -12.549 19.716 23.307 1.00 94.38 258 LEU A O 1
ATOM 2043 N N . LYS A 1 259 ? -13.592 20.514 21.475 1.00 93.44 259 LYS A N 1
ATOM 2044 C CA . LYS A 1 259 ? -14.371 21.541 22.190 1.00 93.44 259 LYS A CA 1
ATOM 2045 C C . LYS A 1 259 ? -15.331 20.902 23.193 1.00 93.44 259 LYS A C 1
ATOM 2047 O O . LYS A 1 259 ? -15.271 21.256 24.366 1.00 93.44 259 LYS A O 1
ATOM 2052 N N . ARG A 1 260 ? -16.104 19.894 22.768 1.00 90.62 260 ARG A N 1
ATOM 2053 C CA . ARG A 1 260 ? -17.040 19.161 23.644 1.00 90.62 260 ARG A CA 1
ATOM 2054 C C . ARG A 1 260 ? -16.365 18.513 24.855 1.00 90.62 260 ARG A C 1
ATOM 2056 O O . ARG A 1 260 ? -16.973 18.425 25.908 1.00 90.62 260 ARG A O 1
ATOM 2063 N N . LEU A 1 261 ? -15.116 18.056 24.727 1.00 89.06 261 LEU A N 1
ATOM 2064 C CA . LEU A 1 261 ? -14.375 17.420 25.829 1.00 89.06 261 LEU A CA 1
ATOM 2065 C C . LEU A 1 261 ? -13.783 18.399 26.857 1.00 89.06 261 LEU A C 1
ATOM 2067 O O . LEU A 1 261 ? -13.192 17.943 27.845 1.00 89.06 261 LEU A O 1
ATOM 2071 N N . ASN A 1 262 ? -13.861 19.705 26.595 1.00 78.56 262 ASN A N 1
ATOM 2072 C CA . ASN A 1 262 ? -13.367 20.767 27.473 1.00 78.56 262 ASN A CA 1
ATOM 2073 C C . ASN A 1 262 ? -14.500 21.544 28.171 1.00 78.56 262 ASN A C 1
ATOM 2075 O O . ASN A 1 262 ? -14.198 22.402 29.002 1.00 78.56 262 ASN A O 1
ATOM 2079 N N . GLU A 1 263 ? -15.756 21.256 27.822 1.00 75.69 263 GLU A N 1
ATOM 2080 C CA . GLU A 1 263 ? -16.976 21.749 28.478 1.00 75.69 263 GLU A CA 1
ATOM 2081 C C . GLU A 1 263 ? -17.393 20.815 29.625 1.00 75.69 263 GLU A C 1
ATOM 2083 O O . GLU A 1 263 ? -17.842 21.345 30.667 1.00 75.69 263 GLU A O 1
#

Mean predicted aligned error: 7.97 Å

Sequence (263 aa):
MKLKYLILISLLSLSTVGIVSCTKQVSVSSISSQSQESDAEKNYDEGQKYLLGEEVTQDYVKAFKLIKEAADAGLPIAQNNLGAIYMNSLGVKQDKEKAFYWLEKSANQNFAEAQYNLGIMYDQGFYVQKDHEKALELFKKSADQNFAAAQFNLANAYLHGNGIAKDEKKALELYEKSADQNFAKAQYNLADIYLDGSDEVPQDEKAAFELYKKAAEQNLPEAQYNLGLMYERGLNANARYWYSKSLENGISQAEEALKRLNE

Foldseek 3Di:
DDDDDDDDDDDDDDDPQPQDLDPDDPPPVPDPDDDDQDQLNVLQVVLVCLCVVPVHRNDQLSSLVSLVVSLVVPPLSSLQVNLVCLCVVRSHDNDLVSSLVSLVSSVVVLPLSSLQSNLSCQCVVPSHRNDNLSSLVSLVSSVVVLPLVSLQVNLVCLCVVPNHDNDNVSSLVSLVSSVVVLNLVSLQVNLVCLCVDDPVGHRDNPSSLVSLVSSVVVLPLVSLQVNLVVCVVPNLVSSLVSLVSSVVSPDPVSVVVNVVSVD

pLDDT: mean 86.08, std 20.85, range [24.55, 98.5]

Nearest PDB structures (foldseek):
  6ok3-assembly1_B  TM=8.867E-01  e=6.621E-13  Oxalobacter formigenes OXCC13
  8sxq-assembly2_B  TM=8.472E-01  e=1.099E-12  Legionella pneumophila
  4bwr-assembly1_A  TM=8.492E-01  e=1.247E-12  Escherichia coli CFT073
  6onw-assembly1_B  TM=8.872E-01  e=8.343E-12  Oxalobacter formigenes OXCC13
  6onw-assembly1_A  TM=6.592E-01  e=2.552E-10  Oxalobacter formigenes OXCC13

Secondary structure (DSSP, 8-state):
-----------------------S-----S--S-PPPPHHHHHHHHHHHHHHTSSS---HHHHHHHHHHHHHTT-HHHHHHHHHHHHHTSSS---HHHHHHHHHHHHHTT-HHHHHHHHHHHHHTSSS---HHHHHHHHHHHHTTT-HHHHHHHHHHHHHTSSS---HHHHHHHHHHHHHTT-HHHHHHHHHHHHH--SSS---HHHHHHHHHHHHHTT-HHHHHHHHHHHHTT-HHHHHHHHHHHHHTT-THHHHHHHHTT-

Solvent-accessible surface area (backbone atoms only — not comparable to full-atom values): 13576 Å² total; per-residue (Å²): 134,82,92,83,78,91,85,78,94,81,81,89,71,92,66,97,64,89,62,78,77,88,87,73,78,80,75,74,79,81,69,82,75,93,69,80,81,46,73,39,54,52,29,28,55,55,10,49,25,19,59,71,34,53,100,41,77,62,33,37,52,58,12,42,54,28,19,44,54,8,25,74,70,60,40,40,69,27,15,26,50,45,10,52,30,21,66,68,39,45,54,45,74,64,33,62,66,57,15,49,52,27,15,52,56,7,26,76,70,66,34,35,66,20,21,29,40,48,12,51,28,20,58,70,33,55,92,41,77,62,32,57,62,61,13,51,53,24,15,47,60,6,26,78,68,65,33,36,72,21,19,31,53,46,13,52,24,19,58,71,33,61,90,41,76,63,34,59,69,61,13,49,58,24,19,49,59,7,27,76,68,65,34,42,68,24,19,31,54,48,13,51,50,22,54,70,34,51,99,90,42,69,62,31,61,66,60,14,50,56,25,15,46,58,8,26,77,70,66,37,30,68,22,16,38,54,43,13,60,63,25,58,82,80,37,61,69,57,13,47,54,26,17,52,52,6,36,77,63,67,36,69,72,26,54,60,55,50,53,65,76,74,111